Protein AF-F1LBJ4-F1 (afdb_monomer_lite)

Organism: Ascaris suum (NCBI:txid6253)

InterPro domains:
  IPR000888 dTDP-4-dehydrorhamnose 3,5-epimerase-like [PF00908] (130-300)
  IPR000888 dTDP-4-dehydrorhamnose 3,5-epimerase-like [PTHR21047] (120-300)
  IPR000888 dTDP-4-dehydrorhamnose 3,5-epimerase-like [TIGR01221] (130-300)
  IPR000888 dTDP-4-dehydrorhamnose 3,5-epimerase-like [cd00438] (125-295)
  IPR011051 RmlC-like cupin domain superfamily [SSF51182] (130-302)
  IPR014710 RmlC-like jelly roll fold [G3DSA:2.60.120.10] (126-303)

Secondary structure (DSSP, 8-state):
----TTTTS---------BTTB---PPP-------HHHHHHHHHHHHHHTT--GGG----EE---------SS--S-SS-EE---------------------TTTT---S--GGGS--BSS-EEEEETTEEEEEEEE-EEEEETTEEEEE---HHHHHHHH-------EEEEEEE-TTBEEEEEE-TT--EEEEEEESEEEEEEEE--TT-TTTT-EEEEEEETTT--EE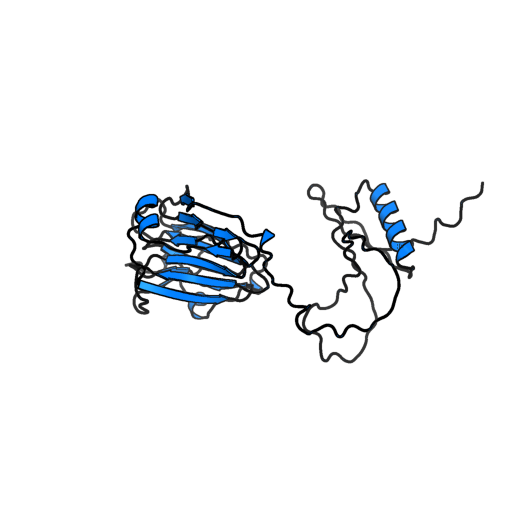EE-TTEEEEEEE--TT-EEEEEEESS---TTT-EE--TT-TTT------S-GGG-B--HHHHHPPPGGGS---

pLDDT: mean 72.37, std 27.83, range [23.48, 98.88]

Radius of gyration: 26.92 Å; chains: 1; bounding box: 59×76×70 Å

Foldseek 3Di:
DDPDPPPPQPPFFAADFDDPPDPDHDDHDDDDDDDPVVVVVVVCVVCVVVVHDPVRRDAGWDADDDDDPDDDDDDDDDGTDGPDDDDDDDDDDDDDDDDDPPDPPPPCPPPDDLVLADADPQWDWDADPLHRQKIKIQFGWAGDPVHIDTPLDDQVRCCVPPVDNFDFDDKDKDWFAAQEKDFQKAFAPKKKWKAWLAAKKWKKKAACDPPDPRHLEMDIDMHHNRRSMIMIGGHRIGIMIHGHGNRTIMMMMTMSDDDDPVRMAGAAPCAVSSNDPDPDPDNVSHDYDPRNVPHYHPVVDDDD

Structure (mmCIF, N/CA/C/O backbone):
data_AF-F1LBJ4-F1
#
_entry.id   AF-F1LBJ4-F1
#
loop_
_atom_site.group_PDB
_atom_site.id
_atom_site.type_symbol
_atom_site.label_atom_id
_atom_site.label_alt_id
_atom_site.label_comp_id
_atom_site.label_asym_id
_atom_site.label_entity_id
_atom_site.label_seq_id
_atom_site.pdbx_PDB_ins_code
_atom_site.Cartn_x
_atom_site.Cartn_y
_atom_site.Cartn_z
_atom_site.occupancy
_atom_site.B_iso_or_equiv
_atom_site.auth_seq_id
_atom_site.auth_comp_id
_atom_site.auth_asym_id
_atom_site.auth_atom_id
_atom_site.pdbx_PDB_model_num
ATOM 1 N N . MET A 1 1 ? 4.871 -53.966 -50.035 1.00 36.94 1 MET A N 1
ATOM 2 C CA . MET A 1 1 ? 4.889 -54.029 -48.559 1.00 36.94 1 MET A CA 1
ATOM 3 C C . MET A 1 1 ? 6.325 -53.862 -48.105 1.00 36.94 1 MET A C 1
ATOM 5 O O . MET A 1 1 ? 7.115 -54.775 -48.267 1.00 36.94 1 MET A O 1
ATOM 9 N N . GLY A 1 2 ? 6.670 -52.672 -47.631 1.00 25.98 2 GLY A N 1
ATOM 10 C CA . GLY A 1 2 ? 7.965 -52.372 -47.034 1.00 25.98 2 GLY A CA 1
ATOM 11 C C . GLY A 1 2 ? 7.718 -51.267 -46.027 1.00 25.98 2 GLY A C 1
ATOM 12 O O . GLY A 1 2 ? 7.670 -50.101 -46.402 1.00 25.98 2 GLY A O 1
ATOM 13 N N . LEU A 1 3 ? 7.406 -51.653 -44.791 1.00 28.83 3 LEU A N 1
ATOM 14 C CA . LEU A 1 3 ? 7.310 -50.718 -43.679 1.00 28.83 3 LEU A CA 1
ATOM 15 C C . LEU A 1 3 ? 8.732 -50.223 -43.400 1.00 28.83 3 LEU A C 1
ATOM 17 O O . LEU A 1 3 ? 9.607 -51.007 -43.042 1.00 28.83 3 LEU A O 1
ATOM 21 N N . ASP A 1 4 ? 8.953 -48.936 -43.649 1.00 31.17 4 ASP A N 1
ATOM 22 C CA . ASP A 1 4 ? 10.156 -48.195 -43.280 1.00 31.17 4 ASP A CA 1
ATOM 23 C C . ASP A 1 4 ? 10.415 -48.377 -41.773 1.00 31.17 4 ASP A C 1
ATOM 25 O O . ASP A 1 4 ? 9.633 -47.941 -40.925 1.00 31.17 4 ASP A O 1
ATOM 29 N N . GLY A 1 5 ? 11.515 -49.064 -41.455 1.00 33.56 5 GLY A N 1
ATOM 30 C CA . GLY A 1 5 ? 11.976 -49.412 -40.109 1.00 33.56 5 GLY A CA 1
ATOM 31 C C . GLY A 1 5 ? 12.457 -48.232 -39.256 1.00 33.56 5 GLY A C 1
ATOM 32 O O . GLY A 1 5 ? 13.220 -48.428 -38.315 1.00 33.56 5 GLY A O 1
ATOM 33 N N . THR A 1 6 ? 12.031 -47.003 -39.549 1.00 38.31 6 THR A N 1
ATOM 34 C CA . THR A 1 6 ? 12.243 -45.829 -38.685 1.00 38.31 6 THR A CA 1
ATOM 35 C C . THR A 1 6 ? 11.152 -45.642 -37.623 1.00 38.31 6 THR A C 1
ATOM 37 O O . THR A 1 6 ? 11.237 -44.719 -36.811 1.00 38.31 6 THR A O 1
ATOM 40 N N . LEU A 1 7 ? 10.147 -46.523 -37.590 1.00 38.81 7 LEU A N 1
ATOM 41 C CA . LEU A 1 7 ? 8.989 -46.436 -36.694 1.00 38.81 7 LEU A CA 1
ATOM 42 C C . LEU A 1 7 ? 9.261 -46.760 -35.211 1.00 38.81 7 LEU A C 1
ATOM 44 O O . LEU A 1 7 ? 8.429 -46.396 -34.386 1.00 38.81 7 LEU A O 1
ATOM 48 N N . ASP A 1 8 ? 10.414 -47.333 -34.851 1.00 42.53 8 ASP A N 1
ATOM 49 C CA . ASP A 1 8 ? 10.603 -47.955 -33.524 1.00 42.53 8 ASP A CA 1
ATOM 50 C C . ASP A 1 8 ? 11.635 -47.298 -32.588 1.00 42.53 8 ASP A C 1
ATOM 52 O O . ASP A 1 8 ? 11.908 -47.818 -31.512 1.00 42.53 8 ASP A O 1
ATOM 56 N N . GLN A 1 9 ? 12.219 -46.143 -32.933 1.00 43.03 9 GLN A N 1
ATOM 57 C CA . GLN A 1 9 ? 13.266 -45.545 -32.079 1.00 43.03 9 GLN A CA 1
ATOM 58 C C . GLN A 1 9 ? 12.765 -44.556 -31.022 1.00 43.03 9 GLN A C 1
ATOM 60 O O . GLN A 1 9 ? 13.534 -44.208 -30.135 1.00 43.03 9 GLN A O 1
ATOM 65 N N . CYS A 1 10 ? 11.507 -44.110 -31.064 1.00 40.94 10 CYS A N 1
ATOM 66 C CA . CYS A 1 10 ? 10.954 -43.237 -30.022 1.00 40.94 10 CYS A CA 1
ATOM 67 C C . CYS A 1 10 ? 10.280 -44.041 -28.915 1.00 40.94 10 CYS A C 1
ATOM 69 O O . CYS A 1 10 ? 9.110 -43.823 -28.593 1.00 40.94 10 CYS A O 1
ATOM 71 N N . SER A 1 11 ? 11.009 -44.987 -28.338 1.00 38.66 11 SER A N 1
ATOM 72 C CA . SER A 1 11 ? 10.605 -45.552 -27.067 1.00 38.66 11 SER A CA 1
ATOM 73 C C . SER A 1 11 ? 10.908 -44.513 -25.985 1.00 38.66 11 SER A C 1
ATOM 75 O O . SER A 1 11 ? 12.070 -44.301 -25.626 1.00 38.66 11 SER A O 1
ATOM 77 N N . THR A 1 12 ? 9.808 -43.926 -25.493 1.00 42.78 12 THR A N 1
ATOM 78 C CA . THR A 1 12 ? 9.568 -43.391 -24.137 1.00 42.78 12 THR A CA 1
ATOM 79 C C . THR A 1 12 ? 10.075 -41.985 -23.780 1.00 42.78 12 THR A C 1
ATOM 81 O O . THR A 1 12 ? 11.265 -41.713 -23.769 1.00 42.78 12 THR A O 1
ATOM 84 N N . PHE A 1 13 ? 9.140 -41.082 -23.452 1.00 39.22 13 PHE A N 1
ATOM 85 C CA . PHE A 1 13 ? 9.343 -39.773 -22.809 1.00 39.22 13 PHE A CA 1
ATOM 86 C C . PHE A 1 13 ? 8.030 -39.330 -22.137 1.00 39.22 13 PHE A C 1
ATOM 88 O O . PHE A 1 13 ? 6.951 -39.651 -22.637 1.00 39.22 13 PHE A O 1
ATOM 95 N N . SER A 1 14 ? 8.115 -38.606 -21.017 1.00 42.34 14 SER A N 1
ATOM 96 C CA . SER A 1 14 ? 6.948 -38.053 -20.315 1.00 42.34 14 SER A CA 1
ATOM 97 C C . SER A 1 14 ? 6.644 -36.647 -20.827 1.00 42.34 14 SER A C 1
ATOM 99 O O . SER A 1 14 ? 7.556 -35.832 -20.964 1.00 42.34 14 SER A O 1
ATOM 101 N N . VAL A 1 15 ? 5.371 -36.353 -21.092 1.00 41.72 15 VAL A N 1
ATOM 102 C CA . VAL A 1 15 ? 4.904 -34.999 -21.413 1.00 41.72 15 VAL A CA 1
ATOM 103 C C . VAL A 1 15 ? 3.756 -34.683 -20.474 1.00 41.72 15 VAL A C 1
ATOM 105 O O . VAL A 1 15 ? 2.703 -35.309 -20.554 1.00 41.72 15 VAL A O 1
ATOM 108 N N . GLU A 1 16 ? 3.973 -33.722 -19.587 1.00 39.31 16 GLU A N 1
ATOM 109 C CA . GLU A 1 16 ? 2.888 -33.049 -18.887 1.00 39.31 16 GLU A CA 1
ATOM 110 C C . GLU A 1 16 ? 2.624 -31.744 -19.628 1.00 39.31 16 GLU A C 1
ATOM 112 O O . GLU A 1 16 ? 3.545 -30.975 -19.903 1.00 39.31 16 GLU A O 1
ATOM 117 N N . TYR A 1 17 ? 1.370 -31.514 -19.994 1.00 39.91 17 TYR A N 1
ATOM 118 C CA . TYR A 1 17 ? 0.930 -30.247 -20.552 1.00 39.91 17 TYR A CA 1
ATOM 119 C C . TYR A 1 17 ? -0.315 -29.795 -19.795 1.00 39.91 17 TYR A C 1
ATOM 121 O O . TYR A 1 17 ? -1.083 -30.616 -19.292 1.00 39.91 17 TYR A O 1
ATOM 129 N N . ALA A 1 18 ? -0.489 -28.485 -19.693 1.00 36.44 18 ALA A N 1
ATOM 130 C CA . ALA A 1 18 ? -1.695 -27.865 -19.181 1.00 36.44 18 ALA A CA 1
ATOM 131 C C . ALA A 1 18 ? -2.222 -26.965 -20.295 1.00 36.44 18 ALA A C 1
ATOM 133 O O . ALA A 1 18 ? -1.501 -26.090 -20.763 1.00 36.44 18 ALA A O 1
ATOM 134 N N . ASP A 1 19 ? -3.438 -27.246 -20.745 1.00 37.16 19 ASP A N 1
ATOM 135 C CA . ASP A 1 19 ? -4.219 -26.348 -21.588 1.00 37.16 19 ASP A CA 1
ATOM 136 C C . ASP A 1 19 ? -5.306 -25.730 -20.699 1.00 37.16 19 ASP A C 1
ATOM 138 O O . ASP A 1 19 ? -5.828 -26.412 -19.807 1.00 37.16 19 ASP A O 1
ATOM 142 N N . ASP A 1 20 ? -5.628 -24.457 -20.916 1.00 38.56 20 ASP A N 1
ATOM 143 C CA . ASP A 1 20 ? -6.523 -23.664 -20.065 1.00 38.56 20 ASP A CA 1
ATOM 144 C C . ASP A 1 20 ? -7.959 -24.225 -20.030 1.00 38.56 20 ASP A C 1
ATOM 146 O O . ASP A 1 20 ? -8.717 -23.920 -19.108 1.00 38.56 20 ASP A O 1
ATOM 150 N N . GLU A 1 21 ? -8.327 -25.114 -20.962 1.00 40.88 21 GLU A N 1
ATOM 151 C CA . GLU A 1 21 ? -9.672 -25.701 -21.037 1.00 40.88 21 GLU A CA 1
ATOM 152 C C . GLU A 1 21 ? -9.767 -27.197 -20.673 1.00 40.88 21 GLU A C 1
ATOM 154 O O . GLU A 1 21 ? -10.863 -27.678 -20.375 1.00 40.88 21 GLU A O 1
ATOM 159 N N . VAL A 1 22 ? -8.667 -27.964 -20.630 1.00 38.94 22 VAL A N 1
ATOM 160 C CA . VAL A 1 22 ? -8.729 -29.423 -20.384 1.00 38.94 22 VAL A CA 1
ATOM 161 C C . VAL A 1 22 ? -7.559 -29.908 -19.522 1.00 38.94 22 VAL A C 1
ATOM 163 O O . VAL A 1 22 ? -6.464 -30.192 -20.006 1.00 38.94 22 VAL A O 1
ATOM 166 N N . ARG A 1 23 ? -7.811 -30.119 -18.221 1.00 38.00 23 ARG A N 1
ATOM 167 C CA . ARG A 1 23 ? -6.912 -30.898 -17.349 1.00 38.00 23 ARG A CA 1
ATOM 168 C C . ARG A 1 23 ? -6.970 -32.374 -17.744 1.00 38.00 23 ARG A C 1
ATOM 170 O O . ARG A 1 23 ? -7.813 -33.115 -17.245 1.00 38.00 23 ARG A O 1
ATOM 177 N N . SER A 1 24 ? -6.062 -32.817 -18.607 1.00 37.84 24 SER A N 1
ATOM 178 C CA . SER A 1 24 ? -5.835 -34.246 -18.846 1.00 37.84 24 SER A CA 1
ATOM 179 C C . SER A 1 24 ? -4.385 -34.614 -18.541 1.00 37.84 24 SER A C 1
ATOM 181 O O . SER A 1 24 ? -3.459 -33.927 -18.958 1.00 37.84 24 SER A O 1
ATOM 183 N N . THR A 1 25 ? -4.193 -35.685 -17.769 1.00 38.66 25 THR A N 1
ATOM 184 C CA . THR A 1 25 ? -2.884 -36.236 -17.398 1.00 38.66 25 THR A CA 1
ATOM 185 C C . THR A 1 25 ? -2.683 -37.583 -18.100 1.00 38.66 25 THR A C 1
ATOM 187 O O . THR A 1 25 ? -3.550 -38.455 -18.054 1.00 38.66 25 THR A O 1
ATOM 190 N N . GLY A 1 26 ? -1.554 -37.757 -18.792 1.00 38.78 26 GLY A N 1
ATOM 191 C CA . GLY A 1 26 ? -1.167 -39.010 -19.458 1.00 38.78 26 GLY A CA 1
ATOM 192 C C . GLY A 1 26 ? -0.129 -39.814 -18.662 1.00 38.78 26 GLY A C 1
ATOM 193 O O . GLY A 1 26 ? 0.580 -39.263 -17.825 1.00 38.78 26 GLY A O 1
ATOM 194 N N . THR A 1 27 ? -0.046 -41.130 -18.900 1.00 35.69 27 THR A N 1
ATOM 195 C CA . THR A 1 27 ? 0.741 -42.091 -18.091 1.00 35.69 27 THR A CA 1
ATOM 196 C C . THR A 1 27 ? 2.204 -42.275 -18.544 1.00 35.69 27 THR A C 1
ATOM 198 O O . THR A 1 27 ? 2.548 -42.074 -19.706 1.00 35.69 27 THR A O 1
ATOM 201 N N . ILE A 1 28 ? 3.049 -42.687 -17.587 1.00 34.56 28 ILE A N 1
ATOM 202 C CA . ILE A 1 28 ? 4.522 -42.780 -17.600 1.00 34.56 28 ILE A CA 1
ATOM 203 C C . ILE A 1 28 ? 5.031 -44.130 -18.139 1.00 34.56 28 ILE A C 1
ATOM 205 O O . ILE A 1 28 ? 4.630 -45.167 -17.616 1.00 34.56 28 ILE A O 1
ATOM 209 N N . GLU A 1 29 ? 6.034 -44.131 -19.034 1.00 37.06 29 GLU A N 1
ATOM 210 C CA . GLU A 1 29 ? 6.847 -45.324 -19.360 1.00 37.06 29 GLU A CA 1
ATOM 211 C C . GLU A 1 29 ? 8.359 -44.998 -19.575 1.00 37.06 29 GLU A C 1
ATOM 213 O O . GLU A 1 29 ? 8.734 -43.870 -19.893 1.00 37.06 29 GLU A O 1
ATOM 218 N N . LYS A 1 30 ? 9.248 -45.991 -19.363 1.00 33.03 30 LYS A N 1
ATOM 219 C CA . LYS A 1 30 ? 10.731 -45.914 -19.168 1.00 33.03 30 LYS A CA 1
ATOM 220 C C . LYS A 1 30 ? 11.602 -45.705 -20.426 1.00 33.03 30 LYS A C 1
ATOM 222 O O . LYS A 1 30 ? 11.485 -46.510 -21.337 1.00 33.03 30 LYS A O 1
ATOM 227 N N . MET A 1 31 ? 12.574 -44.777 -20.396 1.00 38.88 31 MET A N 1
ATOM 228 C CA . MET A 1 31 ? 13.460 -44.316 -21.504 1.00 38.88 31 MET A CA 1
ATOM 229 C C . MET A 1 31 ? 14.665 -45.199 -21.933 1.00 38.88 31 MET A C 1
ATOM 231 O O . MET A 1 31 ? 15.308 -45.833 -21.094 1.00 38.88 31 MET A O 1
ATOM 235 N N . GLN A 1 32 ? 15.064 -45.074 -23.217 1.00 37.84 32 GLN A N 1
ATOM 236 C CA . GLN A 1 32 ? 16.430 -45.279 -23.761 1.00 37.84 32 GLN A CA 1
ATOM 237 C C . GLN A 1 32 ? 16.940 -43.991 -24.460 1.00 37.84 32 GLN A C 1
ATOM 239 O O . GLN A 1 32 ? 16.157 -43.236 -25.027 1.00 37.84 32 GLN A O 1
ATOM 244 N N . SER A 1 33 ? 18.254 -43.723 -24.426 1.00 39.50 33 SER A N 1
ATOM 245 C CA . SER A 1 33 ? 18.861 -42.445 -24.852 1.00 39.50 33 SER A CA 1
ATOM 246 C C . SER A 1 33 ? 18.846 -42.203 -26.373 1.00 39.50 33 SER A C 1
ATOM 248 O O . SER A 1 33 ? 19.374 -43.022 -27.129 1.00 39.50 33 SER A O 1
ATOM 250 N N . LEU A 1 34 ? 18.373 -41.030 -26.818 1.00 44.19 34 LEU A N 1
ATOM 251 C CA . LEU A 1 34 ? 18.450 -40.564 -28.213 1.00 44.19 34 LEU A CA 1
ATOM 252 C C . LEU A 1 34 ? 19.226 -39.233 -28.354 1.00 44.19 34 LEU A C 1
ATOM 254 O O . LEU A 1 34 ? 19.197 -38.407 -27.446 1.00 44.19 34 LEU A O 1
ATOM 258 N N . PRO A 1 35 ? 19.860 -38.952 -29.514 1.00 46.75 35 PRO A N 1
ATOM 259 C CA . PRO A 1 35 ? 20.451 -37.640 -29.813 1.00 46.75 35 PRO A CA 1
ATOM 260 C C . PRO A 1 35 ? 19.406 -36.502 -29.881 1.00 46.75 35 PRO A C 1
ATOM 262 O O . PRO A 1 35 ? 18.385 -36.647 -30.557 1.00 46.75 35 PRO A O 1
ATOM 265 N N . MET A 1 36 ? 19.699 -35.333 -29.289 1.00 41.19 36 MET A N 1
ATOM 266 C CA . MET A 1 36 ? 18.779 -34.177 -29.131 1.00 41.19 36 MET A CA 1
ATOM 267 C C . MET A 1 36 ? 18.016 -33.746 -30.399 1.00 41.19 36 MET A C 1
ATOM 269 O O . MET A 1 36 ? 16.822 -33.463 -30.348 1.00 41.19 36 MET A O 1
ATOM 273 N N . GLN A 1 37 ? 18.662 -33.741 -31.570 1.00 45.72 37 GLN A N 1
ATOM 274 C CA . GLN A 1 37 ? 18.003 -33.348 -32.827 1.00 45.72 37 GLN A CA 1
ATOM 275 C C . GLN A 1 37 ? 16.904 -34.330 -33.275 1.00 45.72 37 GLN A C 1
ATOM 277 O O . GLN A 1 37 ? 15.970 -33.937 -33.976 1.00 45.72 37 GLN A O 1
ATOM 282 N N . LYS A 1 38 ? 17.006 -35.608 -32.885 1.00 50.72 38 LYS A N 1
ATOM 283 C CA . LYS A 1 38 ? 15.964 -36.614 -33.134 1.00 50.72 38 LYS A CA 1
ATOM 284 C C . LYS A 1 38 ? 14.816 -36.492 -32.126 1.00 50.72 38 LYS A C 1
ATOM 286 O O . LYS A 1 38 ? 13.675 -36.744 -32.504 1.00 50.72 38 LYS A O 1
ATOM 291 N N . LEU A 1 39 ? 15.101 -36.045 -30.900 1.00 50.34 39 LEU A N 1
ATOM 292 C CA . LEU A 1 39 ? 14.108 -35.838 -29.843 1.00 50.34 39 LEU A CA 1
ATOM 293 C C . LEU A 1 39 ? 13.095 -34.747 -30.226 1.00 50.34 39 LEU A C 1
ATOM 295 O O . LEU A 1 39 ? 11.898 -35.021 -30.238 1.00 50.34 39 LEU A O 1
ATOM 299 N N . HIS A 1 40 ? 13.560 -33.567 -30.660 1.00 51.41 40 HIS A N 1
ATOM 300 C CA . HIS A 1 40 ? 12.676 -32.462 -31.075 1.00 51.41 40 HIS A CA 1
ATOM 301 C C . HIS A 1 40 ? 11.719 -32.870 -32.203 1.00 51.41 40 HIS A C 1
ATOM 303 O O . HIS A 1 40 ? 10.510 -32.677 -32.111 1.00 51.41 40 HIS A O 1
ATOM 309 N N . LYS A 1 41 ? 12.238 -33.526 -33.251 1.00 56.06 41 LYS A N 1
ATOM 310 C CA . LYS A 1 41 ? 11.407 -33.999 -34.370 1.00 56.06 41 LYS A CA 1
ATOM 311 C C . LYS A 1 41 ? 10.373 -35.042 -33.941 1.00 56.06 41 LYS A C 1
ATOM 313 O O . LYS A 1 41 ? 9.316 -35.135 -34.565 1.00 56.06 41 LYS A O 1
ATOM 318 N N . CYS A 1 42 ? 10.677 -35.844 -32.921 1.00 54.94 42 CYS A N 1
ATOM 319 C CA . CYS A 1 42 ? 9.749 -36.854 -32.433 1.00 54.94 42 CYS A CA 1
ATOM 320 C C . CYS A 1 42 ? 8.632 -36.249 -31.574 1.00 54.94 42 CYS A C 1
ATOM 322 O O . CYS A 1 42 ? 7.463 -36.588 -31.772 1.00 54.94 42 CYS A O 1
ATOM 324 N N . VAL A 1 43 ? 8.980 -35.307 -30.695 1.00 53.78 43 VAL A N 1
ATOM 325 C CA . VAL A 1 43 ? 8.041 -34.538 -29.865 1.00 53.78 43 VAL A CA 1
ATOM 326 C C . VAL A 1 43 ? 7.049 -33.763 -30.739 1.00 53.78 43 VAL A C 1
ATOM 328 O O . VAL A 1 43 ? 5.841 -33.968 -30.618 1.00 53.78 43 VAL A O 1
ATOM 331 N N . ASP A 1 44 ? 7.539 -32.989 -31.711 1.00 56.34 44 ASP A N 1
ATOM 332 C CA . ASP A 1 44 ? 6.709 -32.210 -32.643 1.00 56.34 44 ASP A CA 1
ATOM 333 C C . ASP A 1 44 ? 5.699 -33.064 -33.411 1.00 56.34 44 ASP A C 1
ATOM 335 O O . ASP A 1 44 ? 4.572 -32.648 -33.685 1.00 56.34 44 ASP A O 1
ATOM 339 N N . ARG A 1 45 ? 6.114 -34.263 -33.830 1.00 59.12 45 ARG A N 1
ATOM 340 C CA . ARG A 1 45 ? 5.263 -35.169 -34.606 1.00 59.12 45 ARG A CA 1
ATOM 341 C C . ARG A 1 45 ? 4.182 -35.810 -33.726 1.00 59.12 45 ARG A C 1
ATOM 343 O O . ARG A 1 45 ? 3.111 -36.131 -34.237 1.00 59.12 45 ARG A O 1
ATOM 350 N N . ARG A 1 46 ? 4.445 -36.000 -32.427 1.00 56.22 46 ARG A N 1
ATOM 351 C CA . ARG A 1 46 ? 3.503 -36.591 -31.462 1.00 56.22 46 ARG A CA 1
ATOM 352 C C . ARG A 1 46 ? 2.467 -35.572 -30.982 1.00 56.22 46 ARG A C 1
ATOM 354 O O . ARG A 1 46 ? 1.286 -35.896 -31.010 1.00 56.22 46 ARG A O 1
ATOM 361 N N . LEU A 1 47 ? 2.882 -34.343 -30.661 1.00 54.53 47 LEU A N 1
ATOM 362 C CA . LEU A 1 47 ? 1.973 -33.248 -30.283 1.00 54.53 47 LEU A CA 1
ATOM 363 C C . LEU A 1 47 ? 0.928 -32.987 -31.376 1.00 54.53 47 LEU A C 1
ATOM 365 O O . LEU A 1 47 ? -0.266 -32.959 -31.093 1.00 54.53 47 LEU A O 1
ATOM 369 N N . ARG A 1 48 ? 1.352 -32.978 -32.649 1.00 58.53 48 ARG A N 1
ATOM 370 C CA . ARG A 1 48 ? 0.433 -32.874 -33.797 1.00 58.53 48 ARG A CA 1
ATOM 371 C C . ARG A 1 48 ? -0.578 -34.020 -33.889 1.00 58.53 48 ARG A C 1
ATOM 373 O O . ARG A 1 48 ? -1.692 -33.794 -34.343 1.00 58.53 48 ARG A O 1
ATOM 380 N N . ARG A 1 49 ? -0.224 -35.245 -33.472 1.00 55.41 49 ARG A N 1
ATOM 381 C CA . ARG A 1 49 ? -1.182 -36.371 -33.417 1.00 55.41 49 ARG A CA 1
ATOM 382 C C . ARG A 1 49 ? -2.215 -36.206 -32.304 1.00 55.41 49 ARG A C 1
ATOM 384 O O . ARG A 1 49 ? -3.308 -36.739 -32.441 1.00 55.41 49 ARG A O 1
ATOM 391 N N . TRP A 1 50 ? -1.873 -35.498 -31.232 1.00 51.81 50 TRP A N 1
ATOM 392 C CA . TRP A 1 50 ? -2.795 -35.148 -30.150 1.00 51.81 50 TRP A CA 1
ATOM 393 C C . TRP A 1 50 ? -3.562 -33.843 -30.410 1.00 51.81 50 TRP A C 1
ATOM 395 O O . TRP A 1 50 ? -4.332 -33.422 -29.559 1.00 51.81 50 TRP A O 1
ATOM 405 N N . GLY A 1 51 ? -3.382 -33.217 -31.579 1.00 48.03 51 GLY A N 1
ATOM 406 C CA . GLY A 1 51 ? -4.034 -31.951 -31.927 1.00 48.03 51 GLY A CA 1
ATOM 407 C C . GLY A 1 51 ? -3.422 -30.717 -31.255 1.00 48.03 51 GLY A C 1
ATOM 408 O O . GLY A 1 51 ? -4.019 -29.650 -31.316 1.00 48.03 51 GLY A O 1
ATOM 409 N N . LEU A 1 52 ? -2.241 -30.841 -30.639 1.00 48.66 52 LEU A N 1
ATOM 410 C CA . LEU A 1 52 ? -1.590 -29.783 -29.862 1.00 48.66 52 LEU A CA 1
ATOM 411 C C . LEU A 1 52 ? -0.486 -29.071 -30.663 1.00 48.66 52 LEU A C 1
ATOM 413 O O . LEU A 1 52 ? 0.223 -29.688 -31.467 1.00 48.66 52 LEU A O 1
ATOM 417 N N . SER A 1 53 ? -0.314 -27.771 -30.400 1.00 47.72 53 SER A N 1
ATOM 418 C CA . SER A 1 53 ? 0.781 -26.933 -30.916 1.00 47.72 53 SER A CA 1
ATOM 419 C C . SER A 1 53 ? 1.934 -26.856 -29.908 1.00 47.72 53 SER A C 1
ATOM 421 O O . SER A 1 53 ? 1.720 -26.834 -28.698 1.00 47.72 53 SER A O 1
ATOM 423 N N . THR A 1 54 ? 3.173 -26.776 -30.400 1.00 47.19 54 THR A N 1
ATOM 424 C CA . THR A 1 54 ? 4.388 -26.598 -29.581 1.00 47.19 54 THR A CA 1
ATOM 425 C C . THR A 1 54 ? 4.449 -25.252 -28.858 1.00 47.19 54 THR A C 1
ATOM 427 O O . THR A 1 54 ? 5.282 -25.086 -27.976 1.00 47.19 54 THR A O 1
ATOM 430 N N . GLU A 1 55 ? 3.583 -24.302 -29.216 1.00 40.44 55 GLU A N 1
ATOM 431 C CA . GLU A 1 55 ? 3.497 -22.977 -28.585 1.00 40.44 55 GLU A CA 1
ATOM 432 C C . GLU A 1 55 ? 2.927 -23.018 -27.155 1.00 40.44 55 GLU A C 1
ATOM 434 O O . GLU A 1 55 ? 3.137 -22.076 -26.398 1.00 40.44 55 GLU A O 1
ATOM 439 N N . TYR A 1 56 ? 2.278 -24.121 -26.758 1.00 36.50 56 TYR A N 1
ATOM 440 C CA . TYR A 1 56 ? 1.595 -24.262 -25.462 1.00 36.50 56 TYR A CA 1
ATOM 441 C C . TYR A 1 56 ? 2.238 -25.302 -24.527 1.00 36.50 56 TYR A C 1
ATOM 443 O O . TYR A 1 56 ? 1.702 -25.618 -23.468 1.00 36.50 56 TYR A O 1
ATOM 451 N N . VAL A 1 57 ? 3.395 -25.863 -24.894 1.00 40.78 57 VAL A N 1
ATOM 452 C CA . VAL A 1 57 ? 4.083 -26.871 -24.071 1.00 40.78 57 VAL A CA 1
ATOM 453 C C . VAL A 1 57 ? 5.163 -26.194 -23.237 1.00 40.78 57 VAL A C 1
ATOM 455 O O . VAL A 1 57 ? 6.208 -25.807 -23.754 1.00 40.78 57 VAL A O 1
ATOM 458 N N . ALA A 1 58 ? 4.906 -26.054 -21.937 1.00 36.22 58 ALA A N 1
ATOM 459 C CA . ALA A 1 58 ? 5.739 -25.229 -21.073 1.00 36.22 58 ALA A CA 1
ATOM 460 C C . ALA A 1 58 ? 7.073 -25.892 -20.668 1.00 36.22 58 ALA A C 1
ATOM 462 O O . ALA A 1 58 ? 8.080 -25.189 -20.602 1.00 36.22 58 ALA A O 1
ATOM 463 N N . PHE A 1 59 ? 7.141 -27.214 -20.427 1.00 37.12 59 PHE A N 1
ATOM 464 C CA . PHE A 1 59 ? 8.369 -27.858 -19.919 1.00 37.12 59 PHE A CA 1
ATOM 465 C C . PHE A 1 59 ? 8.501 -29.352 -20.280 1.00 37.12 59 PHE A C 1
ATOM 467 O O . PHE A 1 59 ? 7.512 -30.052 -20.474 1.00 37.12 59 PHE A O 1
ATOM 474 N N . PHE A 1 60 ? 9.743 -29.857 -20.290 1.00 40.91 60 PHE A N 1
ATOM 475 C CA . PHE A 1 60 ? 10.075 -31.290 -20.283 1.00 40.91 60 PHE A CA 1
ATOM 476 C C . PHE A 1 60 ? 10.944 -31.609 -19.058 1.00 40.91 60 PHE A C 1
ATOM 478 O O . PHE A 1 60 ? 11.854 -30.840 -18.738 1.00 40.91 60 PHE A O 1
ATOM 485 N N . VAL A 1 61 ? 10.703 -32.749 -18.400 1.00 35.00 61 VAL A N 1
ATOM 486 C CA . VAL A 1 61 ? 11.480 -33.217 -17.237 1.00 35.00 61 VAL A CA 1
ATOM 487 C C . VAL A 1 61 ? 12.206 -34.516 -17.586 1.00 35.00 61 VAL A C 1
ATOM 489 O O . VAL A 1 61 ? 11.573 -35.507 -17.946 1.00 35.00 61 VAL A O 1
ATOM 492 N N . GLU A 1 62 ? 13.533 -34.531 -17.454 1.00 33.94 62 GLU A N 1
ATOM 493 C CA . GLU A 1 62 ? 14.353 -35.744 -17.554 1.00 33.94 62 GLU A CA 1
ATOM 494 C C . GLU A 1 62 ? 14.777 -36.172 -16.140 1.00 33.94 62 GLU A C 1
ATOM 496 O O . GLU A 1 62 ? 15.266 -35.354 -15.360 1.00 33.94 62 GLU A O 1
ATOM 501 N N . ASN A 1 63 ? 14.571 -37.440 -15.778 1.00 30.80 63 ASN A N 1
ATOM 502 C CA . ASN A 1 63 ? 14.838 -37.940 -14.427 1.00 30.80 63 ASN A CA 1
ATOM 503 C C . ASN A 1 63 ? 16.019 -38.923 -14.467 1.00 30.80 63 ASN A C 1
ATOM 505 O O . ASN A 1 63 ? 15.912 -39.989 -15.075 1.00 30.80 63 ASN A O 1
ATOM 509 N N . TRP A 1 64 ? 17.145 -38.593 -13.824 1.00 30.78 64 TRP A N 1
ATOM 510 C CA . TRP A 1 64 ? 18.298 -39.495 -13.713 1.00 30.78 64 TRP A CA 1
ATOM 511 C C . TRP A 1 64 ? 18.304 -40.177 -12.339 1.00 30.78 64 TRP A C 1
ATOM 513 O O . TRP A 1 64 ? 18.296 -39.534 -11.291 1.00 30.78 64 TRP A O 1
ATOM 523 N N . ARG A 1 65 ? 18.350 -41.509 -12.333 1.00 35.59 65 ARG A N 1
ATOM 524 C CA . ARG A 1 65 ? 18.812 -42.284 -11.179 1.00 35.59 65 ARG A CA 1
ATOM 525 C C . ARG A 1 65 ? 20.276 -42.626 -11.404 1.00 35.59 65 ARG A C 1
ATOM 527 O O . ARG A 1 65 ? 20.551 -43.633 -12.050 1.00 35.59 65 ARG A O 1
ATOM 534 N N . THR A 1 66 ? 21.207 -41.865 -10.837 1.00 30.53 66 THR A N 1
ATOM 535 C CA . THR A 1 66 ? 22.439 -42.437 -10.268 1.00 30.53 66 THR A CA 1
ATOM 536 C C . THR A 1 66 ? 22.999 -41.503 -9.182 1.00 30.53 66 THR A C 1
ATOM 538 O O . THR A 1 66 ? 22.678 -40.322 -9.107 1.00 30.53 66 THR A O 1
ATOM 541 N N . SER A 1 67 ? 23.715 -42.078 -8.227 1.00 34.22 67 SER A N 1
ATOM 542 C CA . SER A 1 67 ? 24.191 -41.441 -6.995 1.00 34.22 67 SER A CA 1
ATOM 543 C C . SER A 1 67 ? 25.645 -41.000 -7.178 1.00 34.22 67 SER A C 1
ATOM 545 O O . SER A 1 67 ? 26.435 -41.790 -7.692 1.00 34.22 67 SER A O 1
ATOM 547 N N . LEU A 1 68 ? 26.014 -39.783 -6.756 1.00 26.64 68 LEU A N 1
ATOM 548 C CA . LEU A 1 68 ? 27.414 -39.371 -6.602 1.00 26.64 68 LEU A CA 1
ATOM 549 C C . LEU A 1 68 ? 27.608 -38.633 -5.271 1.00 26.64 68 LEU A C 1
ATOM 551 O O . LEU A 1 68 ? 26.999 -37.600 -4.997 1.00 26.64 68 LEU A O 1
ATOM 555 N N . SER A 1 69 ? 28.465 -39.222 -4.446 1.00 30.80 69 SER A N 1
ATOM 556 C CA . SER A 1 69 ? 28.978 -38.725 -3.179 1.00 30.80 69 SER A CA 1
ATOM 557 C C . SER A 1 69 ? 29.975 -37.586 -3.406 1.00 30.80 69 SER A C 1
ATOM 559 O O . SER A 1 69 ? 31.117 -37.845 -3.761 1.00 30.80 69 SER A O 1
ATOM 561 N N . ASP A 1 70 ? 29.520 -36.346 -3.253 1.00 31.14 70 ASP A N 1
ATOM 562 C CA . ASP A 1 70 ? 30.204 -35.250 -2.545 1.00 31.14 70 ASP A CA 1
ATOM 563 C C . ASP A 1 70 ? 29.468 -33.945 -2.857 1.00 31.14 70 ASP A C 1
ATOM 565 O O . ASP A 1 70 ? 29.651 -33.316 -3.897 1.00 31.14 70 ASP A O 1
ATOM 569 N N . ASN A 1 71 ? 28.591 -33.545 -1.937 1.00 29.56 71 ASN A N 1
ATOM 570 C CA . ASN A 1 71 ? 27.758 -32.357 -2.067 1.00 29.56 71 ASN A CA 1
ATOM 571 C C . ASN A 1 71 ? 28.277 -31.268 -1.120 1.00 29.56 71 ASN A C 1
ATOM 573 O O . ASN A 1 71 ? 27.810 -31.113 0.006 1.00 29.56 71 ASN A O 1
ATOM 577 N N . ARG A 1 72 ? 29.259 -30.492 -1.584 1.00 27.42 72 ARG A N 1
ATOM 578 C CA . ARG A 1 72 ? 29.605 -29.184 -1.008 1.00 27.42 72 ARG A CA 1
ATOM 579 C C . ARG A 1 72 ? 29.486 -28.122 -2.095 1.00 27.42 72 ARG A C 1
ATOM 581 O O . ARG A 1 72 ? 30.495 -27.673 -2.618 1.00 27.42 72 ARG A O 1
ATOM 588 N N . ASN A 1 73 ? 28.237 -27.841 -2.485 1.00 29.70 73 ASN A N 1
ATOM 589 C CA . ASN A 1 73 ? 27.711 -26.595 -3.080 1.00 29.70 73 ASN A CA 1
ATOM 590 C C . ASN A 1 73 ? 26.404 -26.876 -3.847 1.00 29.70 73 ASN A C 1
ATOM 592 O O . ASN A 1 73 ? 26.331 -26.721 -5.063 1.00 29.70 73 ASN A O 1
ATOM 596 N N . ALA A 1 74 ? 25.355 -27.286 -3.131 1.00 28.33 74 ALA A N 1
ATOM 597 C CA . ALA A 1 74 ? 24.009 -27.430 -3.682 1.00 28.33 74 ALA A CA 1
ATOM 598 C C . ALA A 1 74 ? 23.011 -26.689 -2.782 1.00 28.33 74 ALA A C 1
ATOM 600 O O . ALA A 1 74 ? 22.546 -27.228 -1.782 1.00 28.33 74 ALA A O 1
ATOM 601 N N . ALA A 1 75 ? 22.707 -25.438 -3.124 1.00 26.14 75 ALA A N 1
ATOM 602 C CA . ALA A 1 75 ? 21.661 -24.647 -2.479 1.00 26.14 75 ALA A CA 1
ATOM 603 C C . ALA A 1 75 ? 20.934 -23.805 -3.534 1.00 26.14 75 ALA A C 1
ATOM 605 O O . ALA A 1 75 ? 21.120 -22.599 -3.617 1.00 26.14 75 ALA A O 1
ATOM 606 N N . CYS A 1 76 ? 20.196 -24.492 -4.405 1.00 29.16 76 CYS A N 1
ATOM 607 C CA . CYS A 1 76 ? 18.918 -24.077 -4.988 1.00 29.16 76 CYS A CA 1
ATOM 608 C C . CYS A 1 76 ? 18.546 -25.118 -6.048 1.00 29.16 76 CYS A C 1
ATOM 610 O O . CYS A 1 76 ? 19.323 -25.363 -6.965 1.00 29.16 76 CYS A O 1
ATOM 612 N N . LEU A 1 77 ? 17.354 -25.705 -5.901 1.00 28.30 77 LEU A N 1
ATOM 613 C CA . LEU A 1 77 ? 16.776 -26.806 -6.688 1.00 28.30 77 LEU A CA 1
ATOM 614 C C . LEU A 1 77 ? 17.282 -28.203 -6.290 1.00 28.30 77 LEU A C 1
ATOM 616 O O . LEU A 1 77 ? 18.227 -28.749 -6.857 1.00 28.30 77 LEU A O 1
ATOM 620 N N . ALA A 1 78 ? 16.587 -28.839 -5.345 1.00 25.11 78 ALA A N 1
ATOM 621 C CA . ALA A 1 78 ? 16.680 -30.285 -5.189 1.00 25.11 78 ALA A CA 1
ATOM 622 C C . ALA A 1 78 ? 16.050 -30.976 -6.418 1.00 25.11 78 ALA A C 1
ATOM 624 O O . ALA A 1 78 ? 14.844 -31.199 -6.489 1.00 25.11 78 ALA A O 1
ATOM 625 N N . GLY A 1 79 ? 16.895 -31.322 -7.392 1.00 28.23 79 GLY A N 1
ATOM 626 C CA . GLY A 1 79 ? 16.721 -32.533 -8.197 1.00 28.23 79 GLY A CA 1
ATOM 627 C C . GLY A 1 79 ? 16.153 -32.423 -9.613 1.00 28.23 79 GLY A C 1
ATOM 628 O O . GLY A 1 79 ? 15.785 -33.462 -10.142 1.00 28.23 79 GLY A O 1
ATOM 629 N N . HIS A 1 80 ? 16.067 -31.251 -10.249 1.00 30.39 80 HIS A N 1
ATOM 630 C CA . HIS A 1 80 ? 15.542 -31.156 -11.624 1.00 30.39 80 HIS A CA 1
ATOM 631 C C . HIS A 1 80 ? 16.463 -30.310 -12.515 1.00 30.39 80 HIS A C 1
ATOM 633 O O . HIS A 1 80 ? 16.796 -29.175 -12.177 1.00 30.39 80 HIS A O 1
ATOM 639 N N . ARG A 1 81 ? 16.879 -30.860 -13.665 1.00 28.88 81 ARG A N 1
ATOM 640 C CA . ARG A 1 81 ? 17.567 -30.125 -14.739 1.00 28.88 81 ARG A CA 1
ATOM 641 C C . ARG A 1 81 ? 16.539 -29.796 -15.824 1.00 28.88 81 ARG A C 1
ATOM 643 O O . ARG A 1 81 ? 15.979 -30.702 -16.430 1.00 28.88 81 ARG A O 1
ATOM 650 N N . ILE A 1 82 ? 16.306 -28.510 -16.069 1.00 33.28 82 ILE A N 1
ATOM 651 C CA . ILE A 1 82 ? 15.541 -28.016 -17.224 1.00 33.28 82 ILE A CA 1
ATOM 652 C C . ILE A 1 82 ? 16.452 -28.154 -18.448 1.00 33.28 82 ILE A C 1
ATOM 654 O O . ILE A 1 82 ? 17.520 -27.545 -18.476 1.00 33.28 82 ILE A O 1
ATOM 658 N N . VAL A 1 83 ? 16.083 -28.984 -19.427 1.00 35.00 83 VAL A N 1
ATOM 659 C CA . VAL A 1 83 ? 17.000 -29.323 -20.534 1.00 35.00 83 VAL A CA 1
ATOM 660 C C . VAL A 1 83 ? 16.896 -28.350 -21.716 1.00 35.00 83 VAL A C 1
ATOM 662 O O . VAL A 1 83 ? 17.914 -28.098 -22.351 1.00 35.00 83 VAL A O 1
ATOM 665 N N . THR A 1 84 ? 15.748 -27.711 -21.985 1.00 33.59 84 THR A N 1
ATOM 666 C CA . THR A 1 84 ? 15.689 -26.623 -22.987 1.00 33.59 84 THR A CA 1
ATOM 667 C C . THR A 1 84 ? 14.409 -25.794 -22.879 1.00 33.59 84 THR A C 1
ATOM 669 O O . THR A 1 84 ? 13.324 -26.363 -22.842 1.00 33.59 84 THR A O 1
ATOM 672 N N . ALA A 1 85 ? 14.532 -24.464 -22.922 1.00 30.20 85 ALA A N 1
ATOM 673 C CA . ALA A 1 85 ? 13.469 -23.560 -23.360 1.00 30.20 85 ALA A CA 1
ATOM 674 C C . ALA A 1 85 ? 13.760 -23.196 -24.825 1.00 30.20 85 ALA A C 1
ATOM 676 O O . ALA A 1 85 ? 14.827 -22.656 -25.125 1.00 30.20 85 ALA A O 1
ATOM 677 N N . LEU A 1 86 ? 12.864 -23.533 -25.753 1.00 28.11 86 LEU A N 1
ATOM 678 C CA . LEU A 1 86 ? 12.994 -23.122 -27.153 1.00 28.11 86 LEU A CA 1
ATOM 679 C C . LEU A 1 86 ? 12.530 -21.667 -27.284 1.00 28.11 86 LEU A C 1
ATOM 681 O O . LEU A 1 86 ? 11.370 -21.402 -27.570 1.00 28.11 86 LEU A O 1
ATOM 685 N N . TRP A 1 87 ? 13.443 -20.719 -27.073 1.00 28.67 87 TRP A N 1
ATOM 686 C CA . TRP A 1 87 ? 13.269 -19.353 -27.565 1.00 28.67 87 TRP A CA 1
ATOM 687 C C . TRP A 1 87 ? 13.777 -19.281 -29.002 1.00 28.67 87 TRP A C 1
ATOM 689 O O . TRP A 1 87 ? 14.955 -19.511 -29.284 1.00 28.67 87 TRP A O 1
ATOM 699 N N . THR A 1 88 ? 12.883 -18.966 -29.930 1.00 28.48 88 THR A N 1
ATOM 700 C CA . THR A 1 88 ? 13.220 -18.696 -31.324 1.00 28.48 88 THR A CA 1
ATOM 701 C C . THR A 1 88 ? 13.978 -17.369 -31.403 1.00 28.48 88 THR A C 1
ATOM 703 O O . THR A 1 88 ? 13.377 -16.301 -31.421 1.00 28.48 88 THR A O 1
ATOM 706 N N . LEU A 1 89 ? 15.308 -17.418 -31.484 1.00 27.58 89 LEU A N 1
ATOM 707 C CA . LEU A 1 89 ? 16.104 -16.311 -32.017 1.00 27.58 89 LEU A CA 1
ATOM 708 C C . LEU A 1 89 ? 17.219 -16.868 -32.903 1.00 27.58 89 LEU A C 1
ATOM 710 O O . LEU A 1 89 ? 18.224 -17.410 -32.445 1.00 27.58 89 LEU A O 1
ATOM 714 N N . ALA A 1 90 ? 17.001 -16.758 -34.211 1.00 25.55 90 ALA A N 1
ATOM 715 C CA . ALA A 1 90 ? 17.998 -17.051 -35.221 1.00 25.55 90 ALA A CA 1
ATOM 716 C C . ALA A 1 90 ? 19.087 -15.967 -35.184 1.00 25.55 90 ALA A C 1
ATOM 718 O O . ALA A 1 90 ? 18.872 -14.852 -35.653 1.00 25.55 90 ALA A O 1
ATOM 719 N N . ILE A 1 91 ? 20.268 -16.301 -34.661 1.00 26.36 91 ILE A N 1
ATOM 720 C CA . ILE A 1 91 ? 21.493 -15.539 -34.917 1.00 26.36 91 ILE A CA 1
ATOM 721 C C . ILE A 1 91 ? 22.394 -16.374 -35.825 1.00 26.36 91 ILE A C 1
ATOM 723 O O . ILE A 1 91 ? 22.746 -17.517 -35.535 1.00 26.36 91 ILE A O 1
ATOM 727 N N . ASN A 1 92 ? 22.716 -15.761 -36.961 1.00 24.69 92 ASN A N 1
ATOM 728 C CA . ASN A 1 92 ? 23.591 -16.235 -38.021 1.00 24.69 92 ASN A CA 1
ATOM 729 C C . ASN A 1 92 ? 24.904 -16.828 -37.491 1.00 24.69 92 ASN A C 1
ATOM 731 O O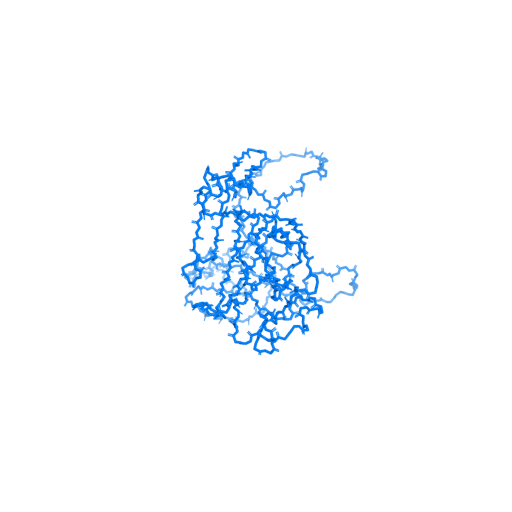 . ASN A 1 92 ? 25.699 -16.153 -36.837 1.00 24.69 92 ASN A O 1
ATOM 735 N N . VAL A 1 93 ? 25.185 -18.069 -37.883 1.00 28.64 93 VAL A N 1
ATOM 736 C CA . VAL A 1 93 ? 26.512 -18.669 -37.754 1.00 28.64 93 VAL A CA 1
ATOM 737 C C . VAL A 1 93 ? 27.376 -18.156 -38.902 1.00 28.64 93 VAL A C 1
ATOM 739 O O . VAL A 1 93 ? 27.217 -18.583 -40.043 1.00 28.64 93 VAL A O 1
ATOM 742 N N . SER A 1 94 ? 28.358 -17.302 -38.612 1.00 25.16 94 SER A N 1
ATOM 743 C CA . SER A 1 94 ? 29.541 -17.221 -39.470 1.00 25.16 94 SER A CA 1
ATOM 744 C C . SER A 1 94 ? 30.825 -17.049 -38.656 1.00 25.16 94 SER A C 1
ATOM 746 O O . SER A 1 94 ? 30.897 -16.345 -37.654 1.00 25.16 94 SER A O 1
ATOM 748 N N . ARG A 1 95 ? 31.826 -17.820 -39.075 1.00 31.16 95 ARG A N 1
ATOM 749 C CA . ARG A 1 95 ? 33.117 -18.084 -38.438 1.00 31.16 95 ARG A CA 1
ATOM 750 C C . ARG A 1 95 ? 33.969 -16.816 -38.274 1.00 31.16 95 ARG A C 1
ATOM 752 O O . ARG A 1 95 ? 34.210 -16.141 -39.266 1.00 31.16 95 ARG A O 1
ATOM 759 N N . ARG A 1 96 ? 34.643 -16.663 -37.127 1.00 27.16 96 ARG A N 1
ATOM 760 C CA . ARG A 1 96 ? 36.120 -16.722 -36.967 1.00 27.16 96 ARG A CA 1
ATOM 761 C C . ARG A 1 96 ? 36.541 -16.208 -35.585 1.00 27.16 96 ARG A C 1
ATOM 763 O O . ARG A 1 96 ? 35.965 -15.289 -35.027 1.00 27.16 96 ARG A O 1
ATOM 770 N N . ARG A 1 97 ? 37.585 -16.849 -35.065 1.00 34.91 97 ARG A N 1
ATOM 771 C CA . ARG A 1 97 ? 38.243 -16.616 -33.777 1.00 34.91 97 ARG A CA 1
ATOM 772 C C . ARG A 1 97 ? 38.672 -15.156 -33.581 1.00 34.91 97 ARG A C 1
ATOM 774 O O . ARG A 1 97 ? 39.410 -14.641 -34.414 1.00 34.91 97 ARG A O 1
ATOM 781 N N . ARG A 1 98 ? 38.363 -14.600 -32.407 1.00 23.48 98 ARG A N 1
ATOM 782 C CA . ARG A 1 98 ? 39.261 -13.795 -31.559 1.00 23.48 98 ARG A CA 1
ATOM 783 C C . ARG A 1 98 ? 38.756 -13.927 -30.123 1.00 23.48 98 ARG A C 1
ATOM 785 O O . ARG A 1 98 ? 37.580 -13.689 -29.882 1.00 23.48 98 ARG A O 1
ATOM 792 N N . CYS A 1 99 ? 39.625 -14.329 -29.194 1.00 26.61 99 CYS A N 1
ATOM 793 C CA . CYS A 1 99 ? 39.362 -14.139 -27.770 1.00 26.61 99 CYS A CA 1
ATOM 794 C C . CYS A 1 99 ? 39.179 -12.637 -27.547 1.00 26.61 99 CYS A C 1
ATOM 796 O O . CYS A 1 99 ? 40.150 -11.887 -27.622 1.00 26.61 99 CYS A O 1
ATOM 798 N N . GLN A 1 100 ? 37.943 -12.202 -27.335 1.00 29.33 100 GLN A N 1
ATOM 799 C CA . GLN A 1 100 ? 37.686 -10.930 -26.687 1.00 29.33 100 GLN A CA 1
ATOM 800 C C . GLN A 1 100 ? 37.661 -11.209 -25.192 1.00 29.33 100 GLN A C 1
ATOM 802 O O . GLN A 1 100 ? 36.948 -12.091 -24.717 1.00 29.33 100 GLN A O 1
ATOM 807 N N . ILE A 1 101 ? 38.511 -10.487 -24.474 1.00 29.23 101 ILE A N 1
ATOM 808 C CA . ILE A 1 101 ? 38.389 -10.318 -23.035 1.00 29.23 101 ILE A CA 1
ATOM 809 C C . ILE A 1 101 ? 37.018 -9.667 -22.846 1.00 29.23 101 ILE A C 1
ATOM 811 O O . ILE A 1 101 ? 36.854 -8.497 -23.182 1.00 29.23 101 ILE A O 1
ATOM 815 N N . ILE A 1 102 ? 36.025 -10.448 -22.418 1.00 31.69 102 ILE A N 1
ATOM 816 C CA . ILE A 1 102 ? 34.734 -9.906 -22.000 1.00 31.69 102 ILE A CA 1
ATOM 817 C C . ILE A 1 102 ? 35.058 -9.031 -20.796 1.00 31.69 102 ILE A C 1
ATOM 819 O O . ILE A 1 102 ? 35.561 -9.518 -19.779 1.00 31.69 102 ILE A O 1
ATOM 823 N N . SER A 1 103 ? 34.881 -7.724 -20.958 1.00 35.66 103 SER A N 1
ATOM 824 C CA . SER A 1 103 ? 35.027 -6.805 -19.842 1.00 35.66 103 SER A CA 1
ATOM 825 C C . SER A 1 103 ? 33.954 -7.162 -18.801 1.00 35.66 103 SER A C 1
ATOM 827 O O . SER A 1 103 ? 32.843 -7.522 -19.194 1.00 35.66 103 SER A O 1
ATOM 829 N N . PRO A 1 104 ? 34.221 -7.071 -17.487 1.00 37.53 104 PRO A N 1
ATOM 830 C CA . PRO A 1 104 ? 33.236 -7.409 -16.452 1.00 37.53 104 PRO A CA 1
ATOM 831 C C . PRO A 1 104 ? 31.928 -6.592 -16.496 1.00 37.53 104 PRO A C 1
ATOM 833 O O . PRO A 1 104 ? 31.060 -6.804 -15.655 1.00 37.53 104 PRO A O 1
ATOM 836 N N . LEU A 1 105 ? 31.782 -5.645 -17.431 1.00 40.00 105 LEU A N 1
ATOM 837 C CA . LEU A 1 105 ? 30.594 -4.812 -17.593 1.00 40.00 105 LEU A CA 1
ATOM 838 C C . LEU A 1 105 ? 29.504 -5.425 -18.486 1.00 40.00 105 LEU A C 1
ATOM 840 O O . LEU A 1 105 ? 28.350 -5.030 -18.350 1.00 40.00 105 LEU A O 1
ATOM 844 N N . ASP A 1 106 ? 29.813 -6.402 -19.344 1.00 32.75 106 ASP A N 1
ATOM 845 C CA . ASP A 1 106 ? 28.841 -6.902 -20.337 1.00 32.75 106 ASP A CA 1
ATOM 846 C C . ASP A 1 106 ? 27.796 -7.881 -19.762 1.00 32.75 106 ASP A C 1
ATOM 848 O O . ASP A 1 106 ? 26.867 -8.284 -20.460 1.00 32.75 106 ASP A O 1
ATOM 852 N N . SER A 1 107 ? 27.909 -8.263 -18.484 1.00 34.41 107 SER A N 1
ATOM 853 C CA . SER A 1 107 ? 26.940 -9.131 -17.793 1.00 34.41 107 SER A CA 1
ATOM 854 C C . SER A 1 107 ? 26.002 -8.390 -16.836 1.00 34.41 107 SER A C 1
ATOM 856 O O . SER A 1 107 ? 25.281 -9.027 -16.069 1.00 34.41 107 SER A O 1
ATOM 858 N N . LEU A 1 108 ? 25.988 -7.056 -16.854 1.00 40.31 108 LEU A N 1
ATOM 859 C CA . LEU A 1 108 ? 24.997 -6.262 -16.127 1.00 40.31 108 LEU A CA 1
ATOM 860 C C . LEU A 1 108 ? 23.698 -6.204 -16.942 1.00 40.31 108 LEU A C 1
ATOM 862 O O . LEU A 1 108 ? 23.377 -5.189 -17.555 1.00 40.31 108 LEU A O 1
ATOM 866 N N . SER A 1 109 ? 22.927 -7.295 -16.956 1.00 42.91 109 SER A N 1
ATOM 867 C CA . SER A 1 109 ? 21.522 -7.213 -17.358 1.00 42.91 109 SER A CA 1
ATOM 868 C C . SER A 1 109 ? 20.794 -6.372 -16.310 1.00 42.91 109 SER A C 1
ATOM 870 O O . SER A 1 109 ? 20.485 -6.860 -15.221 1.00 42.91 109 SER A O 1
ATOM 872 N N . TYR A 1 110 ? 20.582 -5.090 -16.599 1.00 47.97 110 TYR A N 1
ATOM 873 C CA . TYR A 1 110 ? 19.794 -4.231 -15.725 1.00 47.97 110 TYR A CA 1
ATOM 874 C C . TYR A 1 110 ? 18.362 -4.789 -15.693 1.00 47.97 110 TYR A C 1
ATOM 876 O O . TYR A 1 110 ? 17.778 -4.999 -16.757 1.00 47.97 110 TYR A O 1
ATOM 884 N N . PRO A 1 111 ? 17.780 -5.062 -14.512 1.00 55.41 111 PRO A N 1
ATOM 885 C CA . PRO A 1 111 ? 16.474 -5.720 -14.407 1.00 55.41 111 PRO A CA 1
ATOM 886 C C . PRO A 1 111 ? 15.314 -4.859 -14.936 1.00 55.41 111 PRO A C 1
ATOM 888 O O . PRO A 1 111 ? 14.192 -5.347 -15.054 1.00 55.41 111 PRO A O 1
ATOM 891 N N . MET A 1 112 ? 15.571 -3.593 -15.280 1.00 55.31 112 MET A N 1
ATOM 892 C CA . MET A 1 112 ? 14.613 -2.710 -15.936 1.00 55.31 112 MET A CA 1
ATOM 893 C C . MET A 1 112 ? 15.129 -2.280 -17.305 1.00 55.31 112 MET A C 1
ATOM 895 O O . MET A 1 112 ? 16.139 -1.583 -17.406 1.00 55.31 112 MET A O 1
ATOM 899 N N . SER A 1 113 ? 14.395 -2.658 -18.349 1.00 58.94 113 SER A N 1
ATOM 900 C CA . SER A 1 113 ? 14.534 -2.052 -19.668 1.00 58.94 113 SER A CA 1
ATOM 901 C C . SER A 1 113 ? 13.731 -0.753 -19.713 1.00 58.94 113 SER A C 1
ATOM 903 O O . SER A 1 113 ? 12.573 -0.723 -19.299 1.00 58.94 113 SER A O 1
ATOM 905 N N . VAL A 1 114 ? 14.313 0.313 -20.266 1.00 59.22 114 VAL A N 1
ATOM 906 C CA . VAL A 1 114 ? 13.617 1.593 -20.505 1.00 59.22 114 VAL A CA 1
ATOM 907 C C . VAL A 1 114 ? 12.355 1.401 -21.354 1.00 59.22 114 VAL A C 1
ATOM 909 O O . VAL A 1 114 ? 11.381 2.128 -21.173 1.00 59.22 114 VAL A O 1
ATOM 912 N N . SER A 1 115 ? 12.336 0.391 -22.234 1.00 58.28 115 SER A N 1
ATOM 913 C CA . SER A 1 115 ? 11.168 0.048 -23.058 1.00 58.28 115 SER A CA 1
ATOM 914 C C . SER A 1 115 ? 9.910 -0.278 -22.251 1.00 58.28 115 SER A C 1
ATOM 916 O O . SER A 1 115 ? 8.811 -0.150 -22.781 1.00 58.28 115 SER A O 1
ATOM 918 N N . ASP A 1 116 ? 10.062 -0.697 -20.993 1.00 68.25 116 ASP A N 1
ATOM 919 C CA . ASP A 1 116 ? 8.951 -1.113 -20.135 1.00 68.25 116 ASP A CA 1
ATOM 920 C C . ASP A 1 116 ? 8.296 0.082 -19.417 1.00 68.25 116 ASP A C 1
ATOM 922 O O . ASP A 1 116 ? 7.226 -0.059 -18.822 1.00 68.25 116 ASP A O 1
ATOM 926 N N . VAL A 1 117 ? 8.925 1.263 -19.449 1.00 76.69 117 VAL A N 1
ATOM 927 C CA . VAL A 1 117 ? 8.453 2.452 -18.736 1.00 76.69 117 VAL A CA 1
ATOM 928 C C . VAL A 1 117 ? 7.558 3.291 -19.645 1.00 76.69 117 VAL A C 1
ATOM 930 O O . VAL A 1 117 ? 8.004 3.923 -20.603 1.00 76.69 117 VAL A O 1
ATOM 933 N N . VAL A 1 118 ? 6.267 3.340 -19.316 1.00 81.69 118 VAL A N 1
ATOM 934 C CA . VAL A 1 118 ? 5.277 4.099 -20.089 1.00 81.69 118 VAL A CA 1
ATOM 935 C C . VAL A 1 118 ? 5.399 5.594 -19.793 1.00 81.69 118 VAL A C 1
ATOM 937 O O . VAL A 1 118 ? 5.270 6.035 -18.649 1.00 81.69 118 VAL A O 1
ATOM 940 N N . LYS A 1 119 ? 5.601 6.396 -20.845 1.00 88.75 119 LYS A N 1
ATOM 941 C CA . LYS A 1 119 ? 5.591 7.860 -20.750 1.00 88.75 119 LYS A CA 1
ATOM 942 C C . LYS A 1 119 ? 4.231 8.359 -20.259 1.00 88.75 119 LYS A C 1
ATOM 944 O O . LYS A 1 119 ? 3.208 8.073 -20.874 1.00 88.75 119 LYS A O 1
ATOM 949 N N . ARG A 1 120 ? 4.239 9.207 -19.230 1.00 91.94 120 ARG A N 1
ATOM 950 C CA . ARG A 1 120 ? 3.061 9.922 -18.722 1.00 91.94 120 ARG A CA 1
ATOM 951 C C . ARG A 1 120 ? 3.375 11.401 -18.568 1.00 91.94 120 ARG A C 1
ATOM 953 O O . ARG A 1 120 ? 4.214 11.789 -17.765 1.00 91.94 120 ARG A O 1
ATOM 960 N N . ALA A 1 121 ? 2.699 12.235 -19.353 1.00 90.19 121 ALA A N 1
ATOM 961 C CA . ALA A 1 121 ? 2.903 13.686 -19.337 1.00 90.19 121 ALA A CA 1
ATOM 962 C C . ALA A 1 121 ? 2.048 14.411 -18.282 1.00 90.19 121 ALA A C 1
ATOM 964 O O . ALA A 1 121 ? 2.284 15.585 -17.998 1.00 90.19 121 ALA A O 1
ATOM 965 N N . LYS A 1 122 ? 1.047 13.727 -17.720 1.00 89.19 122 LYS A N 1
ATOM 966 C CA . LYS A 1 122 ? 0.140 14.243 -16.692 1.00 89.19 122 LYS A CA 1
ATOM 967 C C . LYS A 1 122 ? 0.078 13.258 -15.531 1.00 89.19 122 LYS A C 1
ATOM 969 O O . LYS A 1 122 ? 0.341 12.074 -15.724 1.00 89.19 122 LYS A O 1
ATOM 974 N N . VAL A 1 123 ? -0.249 13.772 -14.350 1.00 89.56 123 VAL A N 1
ATOM 975 C CA . VAL A 1 123 ? -0.608 12.930 -13.208 1.00 89.56 123 VAL A CA 1
ATOM 976 C C . VAL A 1 123 ? -1.975 12.313 -13.495 1.00 89.56 123 VAL A C 1
ATOM 978 O O . VAL A 1 123 ? -2.874 13.001 -13.981 1.00 89.56 123 VAL A O 1
ATOM 981 N N . GLU A 1 124 ? -2.117 11.022 -13.219 1.00 89.62 124 GLU A N 1
ATOM 982 C CA . GLU A 1 124 ? -3.391 10.309 -13.311 1.00 89.62 124 GLU A CA 1
ATOM 983 C C . GLU A 1 124 ? -3.798 9.830 -11.927 1.00 89.62 124 GLU A C 1
ATOM 985 O O . GLU A 1 124 ? -2.959 9.466 -11.099 1.00 89.62 124 GLU A O 1
ATOM 990 N N . ILE A 1 125 ? -5.101 9.860 -11.681 1.00 88.06 125 ILE A N 1
ATOM 991 C CA . ILE A 1 125 ? -5.681 9.648 -10.366 1.00 88.06 125 ILE A CA 1
ATOM 992 C C . ILE A 1 125 ? -6.874 8.743 -10.560 1.00 88.06 125 ILE A C 1
ATOM 994 O O . ILE A 1 125 ? -7.759 9.033 -11.363 1.00 88.06 125 ILE A O 1
ATOM 998 N N . GLU A 1 126 ? -6.893 7.674 -9.793 1.00 91.50 126 GLU A N 1
ATOM 999 C CA . GLU A 1 126 ? -7.959 6.698 -9.804 1.00 91.50 126 GLU A CA 1
ATOM 1000 C C . GLU A 1 126 ? -8.453 6.527 -8.371 1.00 91.50 126 GLU A C 1
ATOM 1002 O O . GLU A 1 126 ? -7.685 6.206 -7.464 1.00 91.50 126 GLU A O 1
ATOM 1007 N N . THR A 1 127 ? -9.732 6.825 -8.161 1.00 91.44 127 THR A N 1
ATOM 1008 C CA . THR A 1 127 ? -10.429 6.562 -6.902 1.00 91.44 127 THR A CA 1
ATOM 1009 C C . THR A 1 127 ? -10.880 5.115 -6.875 1.00 91.44 127 THR A C 1
ATOM 1011 O O . THR A 1 127 ? -11.392 4.615 -7.875 1.00 91.44 127 THR A O 1
ATOM 1014 N N . ILE A 1 128 ? -10.749 4.469 -5.724 1.00 94.06 128 ILE A N 1
ATOM 1015 C CA . ILE A 1 128 ? -11.231 3.102 -5.551 1.00 94.06 128 ILE A CA 1
ATOM 1016 C C . ILE A 1 128 ? -12.743 3.128 -5.319 1.00 94.06 128 ILE A C 1
ATOM 1018 O O . ILE A 1 128 ? -13.199 3.709 -4.340 1.00 94.06 128 ILE A O 1
ATOM 1022 N N . GLU A 1 129 ? -13.526 2.501 -6.198 1.00 89.75 129 GLU A N 1
ATOM 1023 C CA . GLU A 1 129 ? -14.999 2.561 -6.146 1.00 89.75 129 GLU A CA 1
ATOM 1024 C C . GLU A 1 129 ? -15.571 2.101 -4.794 1.00 89.75 129 GLU A C 1
ATOM 1026 O O . GLU A 1 129 ? -16.442 2.764 -4.232 1.00 89.75 129 GLU A O 1
ATOM 1031 N N . ASP A 1 130 ? -15.034 1.013 -4.237 1.00 92.31 130 ASP A N 1
ATOM 1032 C CA . ASP A 1 130 ? -15.516 0.439 -2.976 1.00 92.31 130 ASP A CA 1
ATOM 1033 C C . ASP A 1 130 ? -15.105 1.240 -1.733 1.00 92.31 130 ASP A C 1
ATOM 1035 O O . ASP A 1 130 ? -15.761 1.135 -0.695 1.00 92.31 130 ASP A O 1
ATOM 1039 N N . ILE A 1 131 ? -14.012 2.009 -1.819 1.00 96.44 131 ILE A N 1
ATOM 1040 C CA . ILE A 1 131 ? -13.464 2.831 -0.730 1.00 96.44 131 ILE A CA 1
ATOM 1041 C C . ILE A 1 131 ? -12.894 4.133 -1.336 1.00 96.44 131 ILE A C 1
ATOM 1043 O O . ILE A 1 131 ? -11.679 4.254 -1.507 1.00 96.44 131 ILE A O 1
ATOM 1047 N N . PRO A 1 132 ? -13.747 5.126 -1.660 1.00 92.88 132 PRO A N 1
ATOM 1048 C CA . PRO A 1 132 ? -13.367 6.290 -2.479 1.00 92.88 132 PRO A CA 1
ATOM 1049 C C . PRO A 1 132 ? -12.266 7.189 -1.905 1.00 92.88 132 PRO A C 1
ATOM 1051 O O . PRO A 1 132 ? -11.665 7.981 -2.634 1.00 92.88 132 PRO A O 1
ATOM 1054 N N . ASP A 1 133 ? -12.004 7.087 -0.600 1.00 93.31 133 ASP A N 1
ATOM 1055 C CA . ASP A 1 133 ? -10.933 7.818 0.079 1.00 93.31 133 ASP A CA 1
ATOM 1056 C C . ASP A 1 133 ? -9.529 7.305 -0.291 1.00 93.31 133 ASP A C 1
ATOM 1058 O O . ASP A 1 133 ? -8.549 8.054 -0.211 1.00 93.31 133 ASP A O 1
ATOM 1062 N N . LEU A 1 134 ? -9.431 6.044 -0.722 1.00 96.00 134 LEU A N 1
ATOM 1063 C CA . LEU A 1 134 ? -8.207 5.454 -1.250 1.00 96.00 134 LEU A CA 1
ATOM 1064 C C . LEU A 1 134 ? -7.990 5.907 -2.694 1.00 96.00 134 LEU A C 1
ATOM 1066 O O . LEU A 1 134 ? -8.927 5.966 -3.497 1.00 96.00 134 LEU A O 1
ATOM 1070 N N . LYS A 1 135 ? -6.736 6.214 -3.044 1.00 94.31 135 LYS A N 1
ATOM 1071 C CA . LYS A 1 135 ? -6.394 6.695 -4.391 1.00 94.31 135 LYS A CA 1
ATOM 1072 C C . LYS A 1 135 ? -5.153 6.007 -4.936 1.00 94.31 135 LYS A C 1
ATOM 1074 O O . LYS A 1 135 ? -4.132 5.933 -4.258 1.00 94.31 135 LYS A O 1
ATOM 1079 N N . LEU A 1 136 ? -5.210 5.591 -6.195 1.00 94.75 136 LEU A N 1
ATOM 1080 C CA . LEU A 1 136 ? -4.032 5.254 -6.986 1.00 94.75 136 LEU A CA 1
ATOM 1081 C C . LEU A 1 136 ? -3.580 6.496 -7.750 1.00 94.75 136 LEU A C 1
ATOM 1083 O O . LEU A 1 136 ? -4.355 7.115 -8.478 1.00 94.75 136 LEU A O 1
ATOM 1087 N N . ILE A 1 137 ? -2.319 6.876 -7.564 1.00 92.62 137 ILE A N 1
ATOM 1088 C CA . ILE A 1 137 ? -1.738 8.091 -8.132 1.00 92.62 137 ILE A CA 1
ATOM 1089 C C . ILE A 1 137 ? -0.561 7.697 -9.013 1.00 92.62 137 ILE A C 1
ATOM 1091 O O . ILE A 1 137 ? 0.485 7.261 -8.527 1.00 92.62 137 ILE A O 1
ATOM 1095 N N . ARG A 1 138 ? -0.712 7.882 -10.323 1.00 92.62 138 ARG A N 1
ATOM 1096 C CA . ARG A 1 138 ? 0.346 7.617 -11.300 1.00 92.62 138 ARG A CA 1
ATOM 1097 C C . ARG A 1 138 ? 1.053 8.939 -11.609 1.00 92.62 138 ARG A C 1
ATOM 1099 O O . ARG A 1 138 ? 0.438 9.834 -12.195 1.00 92.62 138 ARG A O 1
ATOM 1106 N N . PRO A 1 139 ? 2.324 9.102 -11.205 1.00 91.81 139 PRO A N 1
ATOM 1107 C CA . PRO A 1 139 ? 3.058 10.335 -11.420 1.00 91.81 139 PRO A CA 1
ATOM 1108 C C . PRO A 1 139 ? 3.423 10.490 -12.895 1.00 91.81 139 PRO A C 1
ATOM 1110 O O . PRO A 1 139 ? 3.391 9.531 -13.682 1.00 91.81 139 PRO A O 1
ATOM 1113 N N . LYS A 1 140 ? 3.842 11.705 -13.252 1.00 92.44 140 LYS A N 1
ATOM 1114 C CA . LYS A 1 140 ? 4.454 11.966 -14.554 1.00 92.44 140 LYS A CA 1
ATOM 1115 C C . LYS A 1 140 ? 5.746 11.174 -14.687 1.00 92.44 140 LYS A C 1
ATOM 1117 O O . LYS A 1 140 ? 6.537 11.107 -13.745 1.00 92.44 140 LYS A O 1
ATOM 1122 N N . VAL A 1 141 ? 5.964 10.602 -15.863 1.00 92.81 141 VAL A N 1
ATOM 1123 C CA . VAL A 1 141 ? 7.149 9.812 -16.193 1.00 92.81 141 VAL A CA 1
ATOM 1124 C C . VAL A 1 141 ? 7.614 10.165 -17.597 1.00 92.81 141 VAL A C 1
ATOM 1126 O O . VAL A 1 141 ? 6.842 10.131 -18.558 1.00 92.81 141 VAL A O 1
ATOM 1129 N N . PHE A 1 142 ? 8.892 10.496 -17.711 1.00 92.94 142 PHE A N 1
ATOM 1130 C CA . PHE A 1 142 ? 9.548 10.929 -18.935 1.00 92.94 142 PHE A CA 1
ATOM 1131 C C . PHE A 1 142 ? 10.711 9.975 -19.232 1.00 92.94 142 PHE A C 1
ATOM 1133 O O . PHE A 1 142 ? 11.813 10.199 -18.727 1.00 92.94 142 PHE A O 1
ATOM 1140 N N . PRO A 1 143 ? 10.469 8.886 -19.984 1.00 91.81 143 PRO A N 1
ATOM 1141 C CA . PRO A 1 143 ? 11.522 7.977 -20.410 1.00 91.81 143 PRO A CA 1
ATOM 1142 C C . PRO A 1 143 ? 12.334 8.579 -21.564 1.00 91.81 143 PRO A C 1
ATOM 1144 O O . PRO A 1 143 ? 11.785 9.265 -22.432 1.00 91.81 143 PRO A O 1
ATOM 1147 N N . ASP A 1 144 ? 13.631 8.292 -21.581 1.00 90.38 144 ASP A N 1
ATOM 1148 C CA . ASP A 1 144 ? 14.559 8.566 -22.677 1.00 90.38 144 ASP A CA 1
ATOM 1149 C C . ASP A 1 144 ? 15.685 7.519 -22.700 1.00 90.38 144 ASP A C 1
ATOM 1151 O O . ASP A 1 144 ? 15.722 6.616 -21.872 1.00 90.38 144 ASP A O 1
ATOM 1155 N N . GLU A 1 145 ? 16.618 7.605 -23.646 1.00 90.31 145 GLU A N 1
ATOM 1156 C CA . GLU A 1 145 ? 17.697 6.615 -23.804 1.00 90.31 145 GLU A CA 1
ATOM 1157 C C . GLU A 1 145 ? 18.590 6.412 -22.560 1.00 90.31 145 GLU A C 1
ATOM 1159 O O . GLU A 1 145 ? 19.283 5.400 -22.469 1.00 90.31 145 GLU A O 1
ATOM 1164 N N . ARG A 1 146 ? 18.566 7.335 -21.588 1.00 89.56 146 ARG A N 1
ATOM 1165 C CA . ARG A 1 146 ? 19.334 7.255 -20.336 1.00 89.56 146 ARG A CA 1
ATOM 1166 C C . ARG A 1 146 ? 18.586 6.508 -19.231 1.00 89.56 146 ARG A C 1
ATOM 1168 O O . ARG A 1 146 ? 19.207 6.145 -18.235 1.00 89.56 146 ARG A O 1
ATOM 1175 N N . GLY A 1 147 ? 17.268 6.335 -19.354 1.00 89.06 147 GLY A N 1
ATOM 1176 C CA . GLY A 1 147 ? 16.408 5.857 -18.272 1.00 89.06 147 GLY A CA 1
ATOM 1177 C C . GLY A 1 147 ? 15.036 6.525 -18.279 1.00 89.06 147 GLY A C 1
ATOM 1178 O O . GLY A 1 147 ? 14.402 6.692 -19.316 1.00 89.06 147 GLY A O 1
ATOM 1179 N N . PHE A 1 148 ? 14.566 6.934 -17.103 1.00 90.69 148 PHE A N 1
ATOM 1180 C CA . PHE A 1 148 ? 13.391 7.788 -16.981 1.00 90.69 148 PHE A CA 1
ATOM 1181 C C . PHE A 1 148 ? 13.559 8.794 -15.849 1.00 90.69 148 PHE A C 1
ATOM 1183 O O . PHE A 1 148 ? 14.254 8.547 -14.866 1.00 90.69 148 PHE A O 1
ATOM 1190 N N . PHE A 1 149 ? 12.879 9.925 -15.982 1.00 92.25 149 PHE A N 1
ATOM 1191 C CA . PHE A 1 149 ? 12.690 10.894 -14.913 1.00 92.25 149 PHE A CA 1
ATOM 1192 C C . PHE A 1 149 ? 11.221 10.892 -14.485 1.00 92.25 149 PHE A C 1
ATOM 1194 O O . PHE A 1 149 ? 10.331 10.845 -15.336 1.00 92.25 149 PHE A O 1
ATOM 1201 N N . SER A 1 150 ? 10.950 10.956 -13.181 1.00 91.62 150 SER A N 1
ATOM 1202 C CA . SER A 1 150 ? 9.588 11.051 -12.657 1.00 91.62 150 SER A CA 1
ATOM 1203 C C . SER A 1 150 ? 9.474 12.142 -11.602 1.00 91.62 150 SER A C 1
ATOM 1205 O O . SER A 1 150 ? 10.256 12.193 -10.655 1.00 91.62 150 SER A O 1
ATOM 1207 N N . GLU A 1 151 ? 8.453 12.984 -11.745 1.00 90.88 151 GLU A N 1
ATOM 1208 C CA . GLU A 1 151 ? 7.994 13.863 -10.670 1.00 90.88 151 GLU A CA 1
ATOM 1209 C C . GLU A 1 151 ? 7.116 13.033 -9.726 1.00 90.88 151 GLU A C 1
ATOM 1211 O O . GLU A 1 151 ? 5.888 13.048 -9.819 1.00 90.88 151 GLU A O 1
ATOM 1216 N N . SER A 1 152 ? 7.755 12.251 -8.852 1.00 88.19 152 SER A N 1
ATOM 1217 C CA . SER A 1 152 ? 7.072 11.291 -7.972 1.00 88.19 152 SER A CA 1
ATOM 1218 C C . SER A 1 152 ? 6.126 11.949 -6.962 1.00 88.19 152 SER A C 1
ATOM 1220 O O . SER A 1 152 ? 5.175 11.309 -6.519 1.00 88.19 152 SER A O 1
ATOM 1222 N N . TYR A 1 153 ? 6.352 13.225 -6.631 1.00 89.81 153 TYR A N 1
ATOM 1223 C CA . TYR A 1 153 ? 5.473 14.050 -5.808 1.00 89.81 153 TYR A CA 1
ATOM 1224 C C . TYR A 1 153 ? 5.648 15.543 -6.126 1.00 89.81 153 TYR A C 1
ATOM 1226 O O . TYR A 1 153 ? 6.772 16.044 -6.183 1.00 89.81 153 TYR A O 1
ATOM 1234 N N . ASN A 1 154 ? 4.539 16.270 -6.287 1.00 89.06 154 ASN A N 1
ATOM 1235 C CA . ASN A 1 154 ? 4.523 17.726 -6.445 1.00 89.06 154 ASN A CA 1
ATOM 1236 C C . ASN A 1 154 ? 3.292 18.304 -5.737 1.00 89.06 154 ASN A C 1
ATOM 1238 O O . ASN A 1 154 ? 2.184 18.201 -6.257 1.00 89.06 154 ASN A O 1
ATOM 1242 N N . ILE A 1 155 ? 3.484 18.938 -4.574 1.00 86.50 155 ILE A N 1
ATOM 1243 C CA . ILE A 1 155 ? 2.372 19.454 -3.757 1.00 86.50 155 ILE A CA 1
ATOM 1244 C C . ILE A 1 155 ? 1.473 20.425 -4.528 1.00 86.50 155 ILE A C 1
ATOM 1246 O O . ILE A 1 155 ? 0.260 20.332 -4.430 1.00 86.50 155 ILE A O 1
ATOM 1250 N N . VAL A 1 156 ? 2.030 21.326 -5.341 1.00 86.94 156 VAL A N 1
ATOM 1251 C CA . VAL A 1 156 ? 1.237 22.359 -6.027 1.00 86.94 156 VAL A CA 1
ATOM 1252 C C . VAL A 1 156 ? 0.309 21.733 -7.062 1.00 86.94 156 VAL A C 1
ATOM 1254 O O . VAL A 1 156 ? -0.881 22.049 -7.120 1.00 86.94 156 VAL A O 1
ATOM 1257 N N . GLU A 1 157 ? 0.846 20.837 -7.887 1.00 84.19 157 GLU A N 1
ATOM 1258 C CA . GLU A 1 157 ? 0.052 20.144 -8.894 1.00 84.19 157 GLU A CA 1
ATOM 1259 C C . GLU A 1 157 ? -0.955 19.193 -8.251 1.00 84.19 157 GLU A C 1
ATOM 1261 O O . GLU A 1 157 ? -2.117 19.157 -8.660 1.00 84.19 157 GLU A O 1
ATOM 1266 N N . TRP A 1 158 ? -0.521 18.470 -7.219 1.00 81.12 158 TRP A N 1
ATOM 1267 C CA . TRP A 1 158 ? -1.353 17.500 -6.534 1.00 81.12 158 TRP A CA 1
ATOM 1268 C C . TRP A 1 158 ? -2.490 18.200 -5.797 1.00 81.12 158 TRP A C 1
ATOM 1270 O O . TRP A 1 158 ? -3.638 17.874 -6.053 1.00 81.12 158 TRP A O 1
ATOM 1280 N N . SER A 1 159 ? -2.243 19.239 -5.000 1.00 81.88 159 SER A N 1
ATOM 1281 C CA . SER A 1 159 ? -3.316 20.000 -4.346 1.00 81.88 159 SER A CA 1
ATOM 1282 C C . SER A 1 159 ? -4.347 20.536 -5.340 1.00 81.88 159 SER A C 1
ATOM 1284 O O . SER A 1 159 ? -5.546 20.449 -5.081 1.00 81.88 159 SER A O 1
ATOM 1286 N N . LYS A 1 160 ? -3.906 21.026 -6.507 1.00 81.38 160 LYS A N 1
ATOM 1287 C CA . LYS A 1 160 ? -4.802 21.562 -7.541 1.00 81.38 160 LYS A CA 1
ATOM 1288 C C . LYS A 1 160 ? -5.649 20.488 -8.233 1.00 81.38 160 LYS A C 1
ATOM 1290 O O . LYS A 1 160 ? -6.793 20.769 -8.574 1.00 81.38 160 LYS A O 1
ATOM 1295 N N . GLN A 1 161 ? -5.092 19.304 -8.490 1.00 70.88 161 GLN A N 1
ATOM 1296 C CA . GLN A 1 161 ? -5.774 18.233 -9.236 1.00 70.88 161 GLN A CA 1
ATOM 1297 C C . GLN A 1 161 ? -6.503 17.224 -8.334 1.00 70.88 161 GLN A C 1
ATOM 1299 O O . GLN A 1 161 ? -7.509 16.659 -8.747 1.00 70.88 161 GLN A O 1
ATOM 1304 N N . LEU A 1 162 ? -6.011 16.998 -7.114 1.00 63.88 162 LEU A N 1
ATOM 1305 C CA . LEU A 1 162 ? -6.446 15.929 -6.206 1.00 63.88 162 LEU A CA 1
ATOM 1306 C C . LEU A 1 162 ? -7.286 16.410 -5.017 1.00 63.88 162 LEU A C 1
ATOM 1308 O O . LEU A 1 162 ? -7.803 15.563 -4.281 1.00 63.88 162 LEU A O 1
ATOM 1312 N N . GLY A 1 163 ? -7.338 17.725 -4.758 1.00 70.12 163 GLY A N 1
ATOM 1313 C CA . GLY A 1 163 ? -7.786 18.252 -3.462 1.00 70.12 163 GLY A CA 1
ATOM 1314 C C . GLY A 1 163 ? -6.882 17.801 -2.307 1.00 70.12 163 GLY A C 1
ATOM 1315 O O . GLY A 1 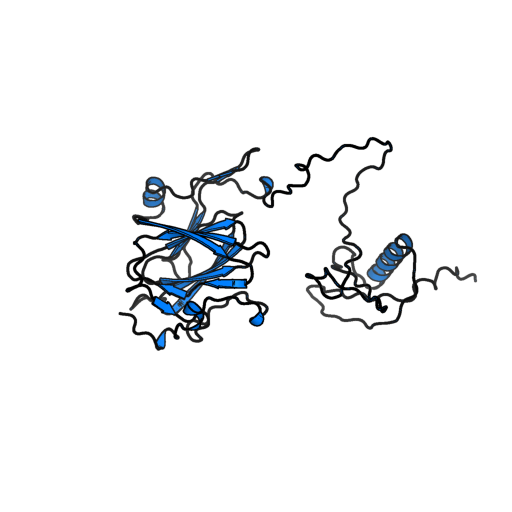163 ? -7.322 17.703 -1.169 1.00 70.12 163 GLY A O 1
ATOM 1316 N N . PHE A 1 164 ? -5.631 17.453 -2.617 1.00 70.06 164 PHE A N 1
ATOM 1317 C CA . PHE A 1 164 ? -4.680 16.849 -1.693 1.00 70.06 164 PHE A CA 1
ATOM 1318 C C . PHE A 1 164 ? -3.857 17.932 -1.002 1.00 70.06 164 PHE A C 1
ATOM 1320 O O . PHE A 1 164 ? -2.896 18.443 -1.576 1.00 70.06 164 PHE A O 1
ATOM 1327 N N . SER A 1 165 ? -4.259 18.329 0.202 1.00 76.38 165 SER A N 1
ATOM 1328 C CA . SER A 1 165 ? -3.570 19.346 1.010 1.00 76.38 165 SER A CA 1
ATOM 1329 C C . SER A 1 165 ? -2.691 18.749 2.109 1.00 76.38 165 SER A C 1
ATOM 1331 O O . SER A 1 165 ? -2.295 19.458 3.033 1.00 76.38 165 SER A O 1
ATOM 1333 N N . GLU A 1 166 ? -2.410 17.449 2.030 1.00 84.81 166 GLU A N 1
ATOM 1334 C CA . GLU A 1 166 ? -1.635 16.751 3.047 1.00 84.81 166 GLU A CA 1
ATOM 1335 C C . GLU A 1 166 ? -0.180 17.217 3.069 1.00 84.81 166 GLU A C 1
ATOM 1337 O O . GLU A 1 166 ? 0.459 17.419 2.032 1.00 84.81 166 GLU A O 1
ATOM 1342 N N . VAL A 1 167 ? 0.359 17.356 4.278 1.00 90.25 167 VAL A N 1
ATOM 1343 C CA . VAL A 1 167 ? 1.754 17.734 4.503 1.00 90.25 167 VAL A CA 1
ATOM 1344 C C . VAL A 1 167 ? 2.515 16.506 4.969 1.00 90.25 167 VAL A C 1
ATOM 1346 O O . VAL A 1 167 ? 2.338 16.047 6.093 1.00 90.25 167 VAL A O 1
ATOM 1349 N N . PHE A 1 168 ? 3.390 15.986 4.113 1.00 94.50 168 PHE A N 1
ATOM 1350 C CA . PHE A 1 168 ? 4.272 14.884 4.481 1.00 94.50 168 PHE A CA 1
ATOM 1351 C C . PHE A 1 168 ? 5.396 15.367 5.402 1.00 94.50 168 PHE A C 1
ATOM 1353 O O . PHE A 1 168 ? 6.134 16.289 5.051 1.00 94.50 168 PHE A O 1
ATOM 1360 N N . LYS A 1 169 ? 5.528 14.736 6.571 1.00 97.12 169 LYS A N 1
ATOM 1361 C CA . LYS A 1 169 ? 6.509 15.080 7.613 1.00 97.12 169 LYS A CA 1
ATOM 1362 C C . LYS A 1 169 ? 7.650 14.072 7.731 1.00 97.12 169 LYS A C 1
ATOM 1364 O O . LYS A 1 169 ? 8.680 14.398 8.314 1.00 97.12 169 LYS A O 1
ATOM 1369 N N . GLN A 1 170 ? 7.471 12.861 7.207 1.00 97.56 170 GLN A N 1
ATOM 1370 C CA . GLN A 1 170 ? 8.452 11.787 7.319 1.00 97.56 170 GLN A CA 1
ATOM 1371 C C . GLN A 1 170 ? 8.489 10.945 6.042 1.00 97.56 170 GLN A C 1
ATOM 1373 O O . GLN A 1 170 ? 7.451 10.649 5.454 1.00 97.56 170 GLN A O 1
ATOM 1378 N N . ASP A 1 171 ? 9.695 10.548 5.640 1.00 98.12 171 ASP A N 1
ATOM 1379 C CA . ASP A 1 171 ? 9.948 9.597 4.562 1.00 98.12 171 ASP A CA 1
ATOM 1380 C C . ASP A 1 171 ? 10.541 8.320 5.150 1.00 98.12 171 ASP A C 1
ATOM 1382 O O . ASP A 1 171 ? 11.500 8.366 5.922 1.00 98.12 171 ASP A O 1
ATOM 1386 N N . ASN A 1 172 ? 9.999 7.179 4.741 1.00 98.12 172 ASN A N 1
ATOM 1387 C CA . ASN A 1 172 ? 10.469 5.869 5.153 1.00 98.12 172 ASN A CA 1
ATOM 1388 C C . ASN A 1 172 ? 10.859 5.032 3.935 1.00 98.12 172 ASN A C 1
ATOM 1390 O O . ASN A 1 172 ? 10.276 5.138 2.855 1.00 98.12 172 ASN A O 1
ATOM 1394 N N . HIS A 1 173 ? 11.834 4.150 4.135 1.00 98.50 173 HIS A N 1
ATOM 1395 C CA . HIS A 1 173 ? 12.307 3.210 3.128 1.00 98.50 173 HIS A CA 1
ATOM 1396 C C . HIS A 1 173 ? 12.504 1.837 3.760 1.00 98.50 173 HIS A C 1
ATOM 1398 O O . HIS A 1 173 ? 13.112 1.709 4.822 1.00 98.50 173 HIS A O 1
ATOM 1404 N N . SER A 1 174 ? 11.994 0.799 3.104 1.00 98.25 174 SER A N 1
ATOM 1405 C CA . SER A 1 174 ? 12.232 -0.585 3.491 1.00 98.25 174 SER A CA 1
ATOM 1406 C C . SER A 1 174 ? 12.672 -1.423 2.299 1.00 98.25 174 SER A C 1
ATOM 1408 O O . SER A 1 174 ? 12.244 -1.205 1.166 1.00 98.25 174 SER A O 1
ATOM 1410 N N . PHE A 1 175 ? 13.509 -2.416 2.580 1.00 98.38 175 PHE A N 1
ATOM 1411 C CA . PHE A 1 175 ? 13.741 -3.541 1.689 1.00 98.38 175 PHE A CA 1
ATOM 1412 C C . PHE A 1 175 ? 13.111 -4.790 2.300 1.00 98.38 175 PHE A C 1
ATOM 1414 O O . PHE A 1 175 ? 13.245 -5.050 3.502 1.00 98.38 175 PHE A O 1
ATOM 1421 N N . SER A 1 176 ? 12.420 -5.563 1.473 1.00 98.12 176 SER A N 1
ATOM 1422 C CA . SER A 1 176 ? 11.752 -6.793 1.884 1.00 98.12 176 SER A CA 1
ATOM 1423 C C . SER A 1 176 ? 12.070 -7.896 0.885 1.00 98.12 176 SER A C 1
ATOM 1425 O O . SER A 1 176 ? 12.042 -7.672 -0.319 1.00 98.12 176 SER A O 1
ATOM 1427 N N . LYS A 1 177 ? 12.412 -9.086 1.382 1.00 98.00 177 LYS A N 1
ATOM 1428 C CA . LYS A 1 177 ? 12.617 -10.266 0.533 1.00 98.00 177 LYS A CA 1
ATOM 1429 C C . LYS A 1 177 ? 11.265 -10.805 0.069 1.00 98.00 177 LYS A C 1
ATOM 1431 O O . LYS A 1 177 ? 10.250 -10.538 0.710 1.00 98.00 177 LYS A O 1
ATOM 1436 N N . PHE A 1 178 ? 11.270 -11.609 -0.991 1.00 96.69 178 PHE A N 1
ATOM 1437 C CA . PHE A 1 178 ? 10.112 -12.414 -1.374 1.00 96.69 178 PHE A CA 1
ATOM 1438 C C . PHE A 1 178 ? 9.484 -13.116 -0.160 1.00 96.69 178 PHE A C 1
ATOM 1440 O O . PHE A 1 178 ? 10.202 -13.633 0.699 1.00 96.69 178 PHE A O 1
ATOM 1447 N N . GLY A 1 179 ? 8.153 -13.122 -0.088 1.00 96.75 179 GLY A N 1
ATOM 1448 C CA . GLY A 1 179 ? 7.422 -13.778 0.994 1.00 96.75 179 GLY A CA 1
ATOM 1449 C C . GLY A 1 179 ? 7.307 -12.965 2.285 1.00 96.75 179 GLY A C 1
ATOM 1450 O O . GLY A 1 179 ? 6.613 -13.394 3.205 1.00 96.75 179 GLY A O 1
ATOM 1451 N N . VAL A 1 180 ? 7.939 -11.791 2.386 1.00 98.62 180 VAL A N 1
ATOM 1452 C CA . VAL A 1 180 ? 7.789 -10.924 3.562 1.00 98.62 180 VAL A CA 1
ATOM 1453 C C . VAL A 1 180 ? 6.417 -10.254 3.568 1.00 98.62 180 VAL A C 1
ATOM 1455 O O . VAL A 1 180 ? 6.052 -9.598 2.591 1.00 98.62 180 VAL A O 1
ATOM 1458 N N . LEU A 1 181 ? 5.711 -10.370 4.695 1.00 98.75 181 LEU A N 1
ATOM 1459 C CA . LEU A 1 181 ? 4.499 -9.623 5.018 1.00 98.75 181 LEU A CA 1
ATOM 1460 C C . LEU A 1 181 ? 4.806 -8.636 6.152 1.00 98.75 181 LEU A C 1
ATOM 1462 O O . LEU A 1 181 ? 5.347 -9.028 7.188 1.00 98.75 181 LEU A O 1
ATOM 1466 N N . ARG A 1 182 ? 4.460 -7.360 5.958 1.00 98.69 182 ARG A N 1
ATOM 1467 C CA . ARG A 1 182 ? 4.507 -6.319 6.999 1.00 98.69 182 ARG A CA 1
ATOM 1468 C C . ARG A 1 182 ? 3.112 -5.755 7.215 1.00 98.69 182 ARG A C 1
ATOM 1470 O O . ARG A 1 182 ? 2.425 -5.487 6.234 1.00 98.69 182 ARG A O 1
ATOM 1477 N N . GLY A 1 183 ? 2.725 -5.533 8.465 1.00 97.56 183 GLY A N 1
ATOM 1478 C CA . GLY A 1 183 ? 1.399 -5.021 8.808 1.00 97.56 183 GLY A CA 1
ATOM 1479 C C . GLY A 1 183 ? 0.516 -6.055 9.510 1.00 97.56 183 GLY A C 1
ATOM 1480 O O . GLY A 1 183 ? 0.961 -7.157 9.820 1.00 97.56 183 GLY A O 1
ATOM 1481 N N . LEU A 1 184 ? -0.743 -5.724 9.785 1.00 98.38 184 LEU A N 1
ATOM 1482 C CA . LEU A 1 184 ? -1.415 -4.460 9.450 1.00 98.38 184 LEU A CA 1
ATOM 1483 C C . LEU A 1 184 ? -1.129 -3.381 10.511 1.00 98.38 184 LEU A C 1
ATOM 1485 O O . LEU A 1 184 ? -1.252 -3.669 11.693 1.00 98.38 184 LEU A O 1
ATOM 1489 N N . HIS A 1 185 ? -0.753 -2.155 10.126 1.00 98.12 185 HIS A N 1
ATOM 1490 C CA . HIS A 1 185 ? -0.352 -1.076 11.053 1.00 98.12 185 HIS A CA 1
ATOM 1491 C C . HIS A 1 185 ? -1.137 0.215 10.839 1.00 98.12 185 HIS A C 1
ATOM 1493 O O . HIS A 1 185 ? -1.315 0.642 9.697 1.00 98.12 185 HIS A O 1
ATOM 1499 N N . CYS A 1 186 ? -1.500 0.888 11.929 1.00 97.31 186 CYS A N 1
ATOM 1500 C CA . CYS A 1 186 ? -2.099 2.222 11.929 1.00 97.31 186 CYS A CA 1
ATOM 1501 C C . CYS A 1 186 ? -1.474 3.077 13.038 1.00 97.31 186 CYS A C 1
ATOM 1503 O O . CYS A 1 186 ? -1.151 2.582 14.115 1.00 97.31 186 CYS A O 1
ATOM 1505 N N . GLN A 1 187 ? -1.341 4.375 12.785 1.00 96.69 187 GLN A N 1
ATOM 1506 C CA . GLN A 1 187 ? -1.099 5.375 13.819 1.00 96.69 187 GLN A CA 1
ATOM 1507 C C . GLN A 1 187 ? -2.135 6.480 13.620 1.00 96.69 187 GLN A C 1
ATOM 1509 O O . GLN A 1 187 ? -2.193 7.029 12.518 1.00 96.69 187 GLN A O 1
ATOM 1514 N N . PRO A 1 188 ? -2.929 6.825 14.644 1.00 94.75 188 PRO A N 1
ATOM 1515 C CA . PRO A 1 188 ? -3.867 7.936 14.546 1.00 94.75 188 PRO A CA 1
ATOM 1516 C C . PRO A 1 188 ? -3.163 9.228 14.106 1.00 94.75 188 PRO A C 1
ATOM 1518 O O . PRO A 1 188 ? -2.112 9.576 14.650 1.00 94.75 188 PRO A O 1
ATOM 1521 N N . GLY A 1 189 ? -3.735 9.923 13.124 1.00 94.12 189 GLY A N 1
ATOM 1522 C CA . GLY A 1 189 ? -3.199 11.144 12.517 1.00 94.12 189 GLY A CA 1
ATOM 1523 C C . GLY A 1 189 ? -2.247 10.925 11.333 1.00 94.12 189 GLY A C 1
ATOM 1524 O O . GLY A 1 189 ? -1.808 11.905 10.725 1.00 94.12 189 GLY A O 1
ATOM 1525 N N . MET A 1 190 ? -1.912 9.677 10.978 1.00 97.12 190 MET A N 1
ATOM 1526 C CA . MET A 1 190 ? -0.921 9.373 9.939 1.00 97.12 190 MET A CA 1
ATOM 1527 C C . MET A 1 190 ? -1.548 8.703 8.709 1.00 97.12 190 MET A C 1
ATOM 1529 O O . MET A 1 190 ? -1.795 7.500 8.696 1.00 97.12 190 MET A O 1
ATOM 1533 N N . GLY A 1 191 ? -1.683 9.470 7.627 1.00 97.19 191 GLY A N 1
ATOM 1534 C CA . GLY A 1 191 ? -1.836 8.947 6.273 1.00 97.19 191 GLY A CA 1
ATOM 1535 C C . GLY A 1 191 ? -0.487 8.566 5.656 1.00 97.19 191 GLY A C 1
ATOM 1536 O O . GLY A 1 191 ? 0.569 9.077 6.051 1.00 97.19 191 GLY A O 1
ATOM 1537 N N . LYS A 1 192 ? -0.522 7.666 4.672 1.00 98.06 192 LYS A N 1
ATOM 1538 C CA . LYS A 1 192 ? 0.641 7.106 3.981 1.00 98.06 192 LYS A CA 1
ATOM 1539 C C . LYS A 1 192 ? 0.485 7.216 2.466 1.00 98.06 192 LYS A C 1
ATOM 1541 O O . LYS A 1 192 ? -0.546 6.860 1.905 1.00 98.06 192 LYS A O 1
ATOM 1546 N N . LEU A 1 193 ? 1.542 7.659 1.794 1.00 97.00 193 LEU A N 1
ATOM 1547 C CA . LEU A 1 193 ? 1.680 7.586 0.340 1.00 97.00 193 LEU A CA 1
ATOM 1548 C C . LEU A 1 193 ? 2.767 6.569 0.008 1.00 97.00 193 LEU A C 1
ATOM 1550 O O . LEU A 1 193 ? 3.944 6.864 0.203 1.00 97.00 193 LEU A O 1
ATOM 1554 N N . VAL A 1 194 ? 2.373 5.390 -0.462 1.00 98.50 194 VAL A N 1
ATOM 1555 C CA . VAL A 1 194 ? 3.250 4.221 -0.618 1.00 98.50 194 VAL A CA 1
ATOM 1556 C C . VAL A 1 194 ? 3.600 3.999 -2.084 1.00 98.50 194 VAL A C 1
ATOM 1558 O O . VAL A 1 194 ? 2.726 4.072 -2.940 1.00 98.50 194 VAL A O 1
ATOM 1561 N N . SER A 1 195 ? 4.860 3.697 -2.388 1.00 97.38 195 SER A N 1
ATOM 1562 C CA . SER A 1 195 ? 5.305 3.283 -3.721 1.00 97.38 195 SER A CA 1
ATOM 1563 C C . SER A 1 195 ? 6.474 2.306 -3.675 1.00 97.38 195 SER A C 1
ATOM 1565 O O . SER A 1 195 ? 7.114 2.088 -2.644 1.00 97.38 195 SER A O 1
ATOM 1567 N N . VAL A 1 196 ? 6.747 1.685 -4.820 1.00 97.19 196 VAL A N 1
ATOM 1568 C CA . VAL A 1 196 ? 7.819 0.706 -4.991 1.00 97.19 196 VAL A CA 1
ATOM 1569 C C . VAL A 1 196 ? 8.844 1.257 -5.973 1.00 97.19 196 VAL A C 1
ATOM 1571 O O . VAL A 1 196 ? 8.493 1.676 -7.069 1.00 97.19 196 VAL A O 1
ATOM 1574 N N . ILE A 1 197 ? 10.117 1.255 -5.575 1.00 94.19 197 ILE A N 1
ATOM 1575 C CA . ILE A 1 197 ? 11.241 1.669 -6.431 1.00 94.19 197 ILE A CA 1
ATOM 1576 C C . ILE A 1 197 ? 11.707 0.500 -7.301 1.00 94.19 197 ILE A C 1
ATOM 1578 O O . ILE A 1 197 ? 12.052 0.676 -8.466 1.00 94.19 197 ILE A O 1
ATOM 1582 N N . SER A 1 198 ? 11.736 -0.705 -6.736 1.00 94.06 198 SER A N 1
ATOM 1583 C CA . SER A 1 198 ? 12.112 -1.929 -7.441 1.00 94.06 198 SER A CA 1
ATOM 1584 C C . SER A 1 198 ? 11.418 -3.134 -6.821 1.00 94.06 198 SER A C 1
ATOM 1586 O O . SER A 1 198 ? 11.096 -3.119 -5.632 1.00 94.06 198 SER A O 1
ATOM 1588 N N . GLY A 1 199 ? 11.189 -4.167 -7.630 1.00 94.88 199 GLY A N 1
ATOM 1589 C CA . GLY A 1 199 ? 10.380 -5.318 -7.248 1.00 94.88 199 GLY A CA 1
ATOM 1590 C C . GLY A 1 199 ? 8.880 -5.040 -7.337 1.00 94.88 199 GLY A C 1
ATOM 1591 O O . GLY A 1 199 ? 8.444 -4.139 -8.058 1.00 94.88 199 GLY A O 1
ATOM 1592 N N . MET A 1 200 ? 8.101 -5.840 -6.610 1.00 97.06 200 MET A N 1
ATOM 1593 C CA . MET A 1 200 ? 6.641 -5.824 -6.638 1.00 97.06 200 MET A CA 1
ATOM 1594 C C . MET A 1 200 ? 6.063 -6.257 -5.286 1.00 97.06 200 MET A C 1
ATOM 1596 O O . MET A 1 200 ? 6.545 -7.217 -4.675 1.00 97.06 200 MET A O 1
ATOM 1600 N N . ILE A 1 201 ? 5.009 -5.576 -4.840 1.00 98.38 201 ILE A N 1
ATOM 1601 C CA . ILE A 1 201 ? 4.252 -5.908 -3.629 1.00 98.38 201 ILE A CA 1
ATOM 1602 C C . ILE A 1 201 ? 2.750 -5.952 -3.922 1.00 98.38 201 ILE A C 1
ATOM 1604 O O . ILE A 1 201 ? 2.267 -5.296 -4.843 1.00 98.38 201 ILE A O 1
ATOM 1608 N N . TYR A 1 202 ? 2.021 -6.696 -3.097 1.00 98.62 202 TYR A N 1
ATOM 1609 C CA . TYR A 1 202 ? 0.582 -6.538 -2.916 1.00 98.62 202 TYR A CA 1
ATOM 1610 C C . TYR A 1 202 ? 0.352 -5.688 -1.666 1.00 98.62 202 TYR A C 1
ATOM 1612 O O . TYR A 1 202 ? 0.639 -6.151 -0.561 1.00 98.62 202 TYR A O 1
ATOM 1620 N N . ASP A 1 203 ? -0.089 -4.448 -1.848 1.00 98.75 203 ASP A N 1
ATOM 1621 C CA . ASP A 1 203 ? -0.292 -3.453 -0.794 1.00 98.75 203 ASP A CA 1
ATOM 1622 C C . ASP A 1 203 ? -1.777 -3.373 -0.423 1.00 98.75 203 ASP A C 1
ATOM 1624 O O . ASP A 1 203 ? -2.637 -3.410 -1.301 1.00 98.75 203 ASP A O 1
ATOM 1628 N N . VAL A 1 204 ? -2.086 -3.325 0.870 1.00 98.81 204 VAL A N 1
ATOM 1629 C CA . VAL A 1 204 ? -3.444 -3.429 1.411 1.00 98.81 204 VAL A CA 1
ATOM 1630 C C . VAL A 1 204 ? -3.710 -2.294 2.384 1.00 98.81 204 VAL A C 1
ATOM 1632 O O . VAL A 1 204 ? -2.915 -2.034 3.290 1.00 98.81 204 VAL A O 1
ATOM 1635 N N . ALA A 1 205 ? -4.887 -1.690 2.240 1.00 98.75 205 ALA A N 1
ATOM 1636 C CA . ALA A 1 205 ? -5.455 -0.746 3.189 1.00 98.75 205 ALA A CA 1
ATOM 1637 C C . ALA A 1 205 ? -6.776 -1.285 3.753 1.00 98.75 205 ALA A C 1
ATOM 1639 O O . ALA A 1 205 ? -7.583 -1.829 2.999 1.00 98.75 205 ALA A O 1
ATOM 1640 N N . VAL A 1 206 ? -7.013 -1.117 5.056 1.00 98.44 206 VAL A N 1
ATOM 1641 C CA . VAL A 1 206 ? -8.266 -1.497 5.736 1.00 98.44 206 VAL A CA 1
ATOM 1642 C C . VAL A 1 206 ? -8.833 -0.289 6.460 1.00 98.44 206 VAL A C 1
ATOM 1644 O O . VAL A 1 206 ? -8.132 0.322 7.263 1.00 98.44 206 VAL A O 1
ATOM 1647 N N . ASP A 1 207 ? -10.090 0.047 6.199 1.00 97.94 207 ASP A N 1
ATOM 1648 C CA . ASP A 1 207 ? -10.751 1.176 6.848 1.00 97.94 207 ASP A CA 1
ATOM 1649 C C . ASP A 1 207 ? -11.144 0.818 8.284 1.00 97.94 207 ASP A C 1
ATOM 1651 O O . ASP A 1 207 ? -11.915 -0.116 8.510 1.00 97.94 207 ASP A O 1
ATOM 1655 N N . ILE A 1 208 ? -10.641 1.573 9.257 1.00 96.69 208 ILE A N 1
ATOM 1656 C CA . ILE A 1 208 ? -10.988 1.413 10.674 1.00 96.69 208 ILE A CA 1
ATOM 1657 C C . ILE A 1 208 ? -11.576 2.696 11.273 1.00 96.69 208 ILE A C 1
ATOM 1659 O O . ILE A 1 208 ? -11.608 2.853 12.493 1.00 96.69 208 ILE A O 1
ATOM 1663 N N . ARG A 1 209 ? -12.050 3.627 10.437 1.00 95.62 209 ARG A N 1
ATOM 1664 C CA . ARG A 1 209 ? -12.622 4.904 10.886 1.00 95.62 209 ARG A CA 1
ATOM 1665 C C . ARG A 1 209 ? -13.998 4.684 11.526 1.00 95.62 209 ARG A C 1
ATOM 1667 O O . ARG A 1 209 ? -14.916 4.227 10.836 1.00 95.62 209 ARG A O 1
ATOM 1674 N N . PRO A 1 210 ? -14.197 5.030 12.810 1.00 92.25 210 PRO A N 1
ATOM 1675 C CA . PRO A 1 210 ? -15.489 4.867 13.468 1.00 92.25 210 PRO A CA 1
ATOM 1676 C C . PRO A 1 210 ? -16.620 5.564 12.701 1.00 92.25 210 PRO A C 1
ATOM 1678 O O . PRO A 1 210 ? -16.505 6.725 12.316 1.00 92.25 210 PRO A O 1
ATOM 1681 N N . GLY A 1 211 ? -17.722 4.847 12.467 1.00 92.69 211 GLY A N 1
ATOM 1682 C CA . GLY A 1 211 ? -18.874 5.365 11.720 1.00 92.69 211 GLY A CA 1
ATOM 1683 C C . GLY A 1 211 ? -18.706 5.404 10.195 1.00 92.69 211 GLY A C 1
ATOM 1684 O O . GLY A 1 211 ? -19.643 5.807 9.507 1.00 92.69 211 GLY A O 1
ATOM 1685 N N . SER A 1 212 ? -17.564 4.968 9.651 1.00 95.69 212 SER A N 1
ATOM 1686 C CA . SER A 1 212 ? -17.386 4.828 8.204 1.00 95.69 212 SER A CA 1
ATOM 1687 C C . SER A 1 212 ? -18.330 3.773 7.622 1.00 95.69 212 SER A C 1
ATOM 1689 O O . SER A 1 212 ? -18.461 2.670 8.155 1.00 95.69 212 SER A O 1
ATOM 1691 N N . ALA A 1 213 ? -18.936 4.076 6.470 1.00 96.06 213 ALA A N 1
ATOM 1692 C CA . ALA A 1 213 ? -19.744 3.121 5.705 1.00 96.06 213 ALA A CA 1
ATOM 1693 C C . ALA A 1 213 ? -18.917 1.935 5.164 1.00 96.06 213 ALA A C 1
ATOM 1695 O O . ALA A 1 213 ? -19.473 0.912 4.754 1.00 96.06 213 ALA A O 1
ATOM 1696 N N . THR A 1 214 ? -17.591 2.075 5.154 1.00 97.19 214 THR A N 1
ATOM 1697 C CA . THR A 1 214 ? -16.635 1.058 4.714 1.00 97.19 214 THR A CA 1
ATOM 1698 C C . THR A 1 214 ? -15.822 0.475 5.868 1.00 97.19 214 THR A C 1
ATOM 1700 O O . THR A 1 214 ? -14.872 -0.249 5.602 1.00 97.19 214 THR A O 1
ATOM 1703 N N . TYR A 1 215 ? -16.196 0.723 7.132 1.00 95.88 215 TYR A N 1
ATOM 1704 C CA . TYR A 1 215 ? -15.499 0.162 8.295 1.00 95.88 215 TYR A CA 1
ATOM 1705 C C . TYR A 1 215 ? -15.323 -1.363 8.189 1.00 95.88 215 TYR A C 1
ATOM 1707 O O . TYR A 1 215 ? -16.270 -2.091 7.884 1.00 95.88 215 TYR A O 1
ATOM 1715 N N . GLY A 1 216 ? -14.102 -1.840 8.432 1.00 94.81 216 GLY A N 1
ATOM 1716 C CA . GLY A 1 216 ? -13.700 -3.244 8.330 1.00 94.81 216 GLY A CA 1
ATOM 1717 C C . GLY A 1 216 ? -13.475 -3.740 6.898 1.00 94.81 216 GLY A C 1
ATOM 1718 O O . GLY A 1 216 ? -12.935 -4.831 6.712 1.00 94.81 216 GLY A O 1
ATOM 1719 N N . LYS A 1 217 ? -13.847 -2.961 5.872 1.00 97.38 217 LYS A N 1
ATOM 1720 C CA . LYS A 1 217 ? -13.550 -3.299 4.477 1.00 97.38 217 LYS A CA 1
ATOM 1721 C C . LYS A 1 217 ? -12.102 -2.965 4.153 1.00 97.38 217 LYS A C 1
ATOM 1723 O O . LYS A 1 217 ? -11.523 -2.012 4.675 1.00 97.38 217 LYS A O 1
ATOM 1728 N N . TRP A 1 218 ? -11.537 -3.740 3.239 1.00 98.31 218 TRP A N 1
ATOM 1729 C CA . TRP A 1 218 ? -10.177 -3.562 2.763 1.00 98.31 218 TRP A CA 1
ATOM 1730 C C . TRP A 1 218 ? -10.135 -3.481 1.242 1.00 98.31 218 TRP A C 1
ATOM 1732 O O . TRP A 1 218 ? -11.030 -3.968 0.551 1.00 98.31 218 TRP A O 1
ATOM 1742 N N . HIS A 1 219 ? -9.066 -2.886 0.729 1.00 98.50 219 HIS A N 1
ATOM 1743 C CA . HIS A 1 219 ? -8.737 -2.893 -0.687 1.00 98.50 219 HIS A CA 1
ATOM 1744 C C . HIS A 1 219 ? -7.256 -3.218 -0.870 1.00 98.50 219 HIS A C 1
ATOM 1746 O O . HIS A 1 219 ? -6.423 -2.784 -0.071 1.00 98.50 219 HIS A O 1
ATOM 1752 N N . GLY A 1 220 ? -6.943 -4.013 -1.894 1.00 97.81 220 GLY A N 1
ATOM 1753 C CA . GLY A 1 220 ? -5.589 -4.465 -2.193 1.00 97.81 220 GLY A CA 1
ATOM 1754 C C . GLY A 1 220 ? -5.188 -4.133 -3.625 1.00 97.81 220 GLY A C 1
ATOM 1755 O O . GLY A 1 220 ? -5.982 -4.313 -4.546 1.00 97.81 220 GLY A O 1
ATOM 1756 N N . VAL A 1 221 ? -3.956 -3.665 -3.807 1.00 97.62 221 VAL A N 1
ATOM 1757 C CA . VAL A 1 221 ? -3.413 -3.219 -5.096 1.00 97.62 221 VAL A CA 1
ATOM 1758 C C . VAL A 1 221 ? -2.016 -3.784 -5.320 1.00 97.62 221 VAL A C 1
ATOM 1760 O O . VAL A 1 221 ? -1.265 -4.033 -4.379 1.00 97.62 221 VAL A O 1
ATOM 1763 N N . ILE A 1 222 ? -1.642 -3.973 -6.583 1.00 97.62 222 ILE A N 1
ATOM 1764 C CA . ILE A 1 222 ? -0.264 -4.307 -6.948 1.00 97.62 222 ILE A CA 1
ATOM 1765 C C . ILE A 1 222 ? 0.508 -3.010 -7.165 1.00 97.62 222 ILE A C 1
ATOM 1767 O O . ILE A 1 222 ? 0.104 -2.178 -7.978 1.00 97.62 222 ILE A O 1
ATOM 1771 N N . LEU A 1 223 ? 1.630 -2.859 -6.463 1.00 96.25 223 LEU A N 1
ATOM 1772 C CA . LEU A 1 223 ? 2.589 -1.780 -6.689 1.00 96.25 223 LEU A CA 1
ATOM 1773 C C . LEU A 1 223 ? 3.922 -2.371 -7.132 1.00 96.25 223 LEU A C 1
ATOM 1775 O O . LEU A 1 223 ? 4.396 -3.359 -6.569 1.00 96.25 223 LEU A O 1
ATOM 1779 N N . ASP A 1 224 ? 4.545 -1.743 -8.123 1.00 94.19 224 ASP A N 1
ATOM 1780 C CA . ASP A 1 224 ? 5.823 -2.173 -8.676 1.00 94.19 224 ASP A CA 1
ATOM 1781 C C . ASP A 1 224 ? 6.694 -0.985 -9.112 1.00 94.19 224 ASP A C 1
ATOM 1783 O O . ASP A 1 224 ? 6.229 0.148 -9.274 1.00 94.19 224 ASP A O 1
ATOM 1787 N N . GLY A 1 225 ? 7.981 -1.267 -9.321 1.00 89.56 225 GLY A N 1
ATOM 1788 C CA . GLY A 1 225 ? 8.942 -0.277 -9.821 1.00 89.56 225 GLY A CA 1
ATOM 1789 C C . GLY A 1 225 ? 8.752 0.113 -11.292 1.00 89.56 225 GLY A C 1
ATOM 1790 O O . GLY A 1 225 ? 9.356 1.079 -11.751 1.00 89.56 225 GLY A O 1
ATOM 1791 N N . LYS A 1 226 ? 7.919 -0.611 -12.055 1.00 86.88 226 LYS A N 1
ATOM 1792 C CA . LYS A 1 226 ? 7.725 -0.363 -13.495 1.00 86.88 226 LYS A CA 1
ATOM 1793 C C . LYS A 1 226 ? 6.707 0.745 -13.729 1.00 86.88 226 LYS A C 1
ATOM 1795 O O . LYS A 1 226 ? 6.951 1.712 -14.452 1.00 86.88 226 LYS A O 1
ATOM 1800 N N . THR A 1 227 ? 5.554 0.623 -13.088 1.00 85.44 227 THR A N 1
ATOM 1801 C CA . THR A 1 227 ? 4.443 1.558 -13.218 1.00 85.44 227 THR A CA 1
ATOM 1802 C C . THR A 1 227 ? 4.675 2.831 -12.424 1.00 85.44 227 THR A C 1
ATOM 1804 O O . THR A 1 227 ? 4.089 3.846 -12.791 1.00 85.44 227 THR A O 1
ATOM 1807 N N . ASN A 1 228 ? 5.541 2.822 -11.401 1.00 86.69 228 ASN A N 1
ATOM 1808 C CA . ASN A 1 228 ? 5.776 3.952 -10.491 1.00 86.69 228 ASN A CA 1
ATOM 1809 C C . ASN A 1 228 ? 4.475 4.464 -9.840 1.00 86.69 228 ASN A C 1
ATOM 1811 O O . ASN A 1 228 ? 4.346 5.650 -9.543 1.00 86.69 228 ASN A O 1
ATOM 1815 N N . THR A 1 229 ? 3.479 3.591 -9.683 1.00 93.44 229 THR A N 1
ATOM 1816 C CA . THR A 1 229 ? 2.187 3.944 -9.087 1.00 93.44 229 THR A CA 1
ATOM 1817 C C . THR A 1 229 ? 2.362 4.161 -7.586 1.00 93.44 229 THR A C 1
ATOM 1819 O O . THR A 1 229 ? 3.044 3.384 -6.920 1.00 93.44 229 THR A O 1
ATOM 1822 N N . ASN A 1 230 ? 1.739 5.211 -7.052 1.00 95.25 230 ASN A N 1
ATOM 1823 C CA . ASN A 1 230 ? 1.623 5.421 -5.616 1.00 95.25 230 ASN A CA 1
ATOM 1824 C C . ASN A 1 230 ? 0.225 5.021 -5.147 1.00 95.25 230 ASN A C 1
ATOM 1826 O O . ASN A 1 230 ? -0.759 5.292 -5.836 1.00 95.25 230 ASN A O 1
ATOM 1830 N N . PHE A 1 231 ? 0.134 4.457 -3.951 1.00 97.62 231 PHE A N 1
ATOM 1831 C CA . PHE A 1 231 ? -1.122 4.211 -3.263 1.00 97.62 231 PHE A CA 1
ATOM 1832 C C . PHE A 1 231 ? -1.253 5.168 -2.085 1.00 97.62 231 PHE A C 1
ATOM 1834 O O . PHE A 1 231 ? -0.415 5.188 -1.181 1.00 97.62 231 PHE A O 1
ATOM 1841 N N . TRP A 1 232 ? -2.277 6.012 -2.139 1.00 96.62 232 TRP A N 1
ATOM 1842 C CA . TRP A 1 232 ? -2.631 6.909 -1.055 1.00 96.62 232 TRP A CA 1
ATOM 1843 C C . TRP A 1 232 ? -3.620 6.237 -0.111 1.00 96.62 232 TRP A C 1
ATOM 1845 O O . TRP A 1 232 ? -4.701 5.809 -0.525 1.00 96.62 232 TRP A O 1
ATOM 1855 N N . ILE A 1 233 ? -3.238 6.226 1.160 1.00 97.75 233 ILE A N 1
ATOM 1856 C CA . ILE A 1 233 ? -3.984 5.667 2.275 1.00 97.75 233 ILE A CA 1
ATOM 1857 C C . ILE A 1 233 ? -4.132 6.789 3.312 1.00 97.75 233 ILE A C 1
ATOM 1859 O O . ILE A 1 233 ? -3.126 7.200 3.892 1.00 97.75 233 ILE A O 1
ATOM 1863 N N . PRO A 1 234 ? -5.335 7.338 3.534 1.00 95.62 234 PRO A N 1
ATOM 1864 C CA . PRO A 1 234 ? -5.520 8.425 4.488 1.00 95.62 234 PRO A CA 1
ATOM 1865 C C . PRO A 1 234 ? -5.445 7.936 5.940 1.00 95.62 234 PRO A C 1
ATOM 1867 O O . PRO A 1 234 ? -5.349 6.739 6.211 1.00 95.62 234 PRO A O 1
ATOM 1870 N N . ASP A 1 235 ? -5.482 8.881 6.879 1.00 96.19 235 ASP A N 1
ATOM 1871 C CA . ASP A 1 235 ? -5.591 8.576 8.308 1.00 96.19 235 ASP A CA 1
ATOM 1872 C C . ASP A 1 235 ? -6.826 7.705 8.618 1.00 96.19 235 ASP A C 1
ATOM 1874 O O . ASP A 1 235 ? -7.852 7.762 7.933 1.00 96.19 235 ASP A O 1
ATOM 1878 N N . GLY A 1 236 ? -6.717 6.895 9.671 1.00 96.31 236 GLY A N 1
ATOM 1879 C CA . GLY A 1 236 ? -7.753 5.961 10.101 1.00 96.31 236 GLY A CA 1
ATOM 1880 C C . GLY A 1 236 ? -7.806 4.672 9.281 1.00 96.31 236 GLY A C 1
ATOM 1881 O O . GLY A 1 236 ? -8.812 3.965 9.316 1.00 96.31 236 GLY A O 1
ATOM 1882 N N . PHE A 1 237 ? -6.736 4.350 8.555 1.00 98.19 237 PHE A N 1
ATOM 1883 C CA . PHE A 1 237 ? -6.588 3.085 7.846 1.00 98.19 237 PHE A CA 1
ATOM 1884 C C . PHE A 1 237 ? -5.443 2.258 8.424 1.00 98.19 237 PHE A C 1
ATOM 1886 O O . PHE A 1 237 ? -4.346 2.755 8.683 1.00 98.19 237 PHE A O 1
ATOM 1893 N N . LEU A 1 238 ? -5.674 0.954 8.549 1.00 98.44 238 LEU A N 1
ATOM 1894 C CA . LEU A 1 238 ? -4.581 0.002 8.671 1.00 98.44 238 LEU A CA 1
ATOM 1895 C C . LEU A 1 238 ? -3.909 -0.174 7.314 1.00 98.44 238 LEU A C 1
ATOM 1897 O O . LEU A 1 238 ? -4.582 -0.243 6.289 1.00 98.44 238 LEU A O 1
ATOM 1901 N N . HIS A 1 239 ? -2.591 -0.332 7.320 1.00 98.81 239 HIS A N 1
ATOM 1902 C CA . HIS A 1 239 ? -1.789 -0.561 6.123 1.00 98.81 239 HIS A CA 1
ATOM 1903 C C . HIS A 1 239 ? -0.854 -1.756 6.302 1.00 98.81 239 HIS A C 1
ATOM 1905 O O . HIS A 1 239 ? -0.257 -1.934 7.365 1.00 98.81 239 HIS A O 1
ATOM 1911 N N . GLY A 1 240 ? -0.696 -2.558 5.256 1.00 98.69 240 GLY A N 1
ATOM 1912 C CA . GLY A 1 240 ? 0.321 -3.599 5.191 1.00 98.69 240 GLY A CA 1
ATOM 1913 C C . GLY A 1 240 ? 0.573 -4.055 3.763 1.00 98.69 240 GLY A C 1
ATOM 1914 O O . GLY A 1 240 ? -0.189 -3.735 2.859 1.00 98.69 240 GLY A O 1
ATOM 1915 N N . PHE A 1 241 ? 1.633 -4.828 3.554 1.00 98.88 241 PHE A N 1
ATOM 1916 C CA . PHE A 1 241 ? 1.949 -5.363 2.234 1.00 98.88 241 PHE A CA 1
ATOM 1917 C C . PHE A 1 241 ? 2.620 -6.731 2.287 1.00 98.88 241 PHE A C 1
ATOM 1919 O O . PHE A 1 241 ? 3.283 -7.081 3.266 1.00 98.88 241 PHE A O 1
ATOM 1926 N N . TYR A 1 242 ? 2.496 -7.470 1.185 1.00 98.75 242 TYR A N 1
ATOM 1927 C CA . TYR A 1 242 ? 3.172 -8.739 0.931 1.00 98.75 242 TYR A CA 1
ATOM 1928 C C . TYR A 1 242 ? 4.106 -8.625 -0.277 1.00 98.75 242 TYR A C 1
ATOM 1930 O O . TYR A 1 242 ? 3.707 -8.149 -1.337 1.00 98.75 242 TYR A O 1
ATOM 1938 N N . THR A 1 243 ? 5.356 -9.061 -0.130 1.00 98.31 243 THR A N 1
ATOM 1939 C CA . THR A 1 243 ? 6.371 -8.955 -1.190 1.00 98.31 243 THR A CA 1
ATOM 1940 C C . THR A 1 243 ? 6.256 -10.104 -2.187 1.00 98.31 243 THR A C 1
ATOM 1942 O O . THR A 1 243 ? 6.444 -11.266 -1.819 1.00 98.31 243 THR A O 1
ATOM 1945 N N . LEU A 1 244 ? 6.004 -9.764 -3.453 1.00 95.62 244 LEU A N 1
ATOM 1946 C CA . LEU A 1 244 ? 5.738 -10.708 -4.541 1.00 95.62 244 LEU A CA 1
ATOM 1947 C C . LEU A 1 244 ? 6.955 -11.003 -5.416 1.00 95.62 244 LEU A C 1
ATOM 1949 O O . LEU A 1 244 ? 7.054 -12.095 -5.971 1.00 95.62 244 LEU A O 1
ATOM 1953 N N . SER A 1 245 ? 7.866 -10.045 -5.574 1.00 92.19 245 SER A N 1
ATOM 1954 C CA . SER A 1 245 ? 9.034 -10.213 -6.441 1.00 92.19 245 SER A CA 1
ATOM 1955 C C . SER A 1 245 ? 10.072 -11.162 -5.821 1.00 92.19 245 SER A C 1
ATOM 1957 O O . SER A 1 245 ? 10.461 -10.960 -4.664 1.00 92.19 245 SER A O 1
ATOM 1959 N N . PRO A 1 246 ? 10.576 -12.169 -6.566 1.00 92.12 246 PRO A N 1
ATOM 1960 C CA . PRO A 1 246 ? 11.646 -13.064 -6.112 1.00 92.12 246 PRO A CA 1
ATOM 1961 C C . PRO A 1 246 ? 12.923 -12.335 -5.669 1.00 92.12 246 PRO A C 1
ATOM 1963 O O . PRO A 1 246 ? 13.551 -12.712 -4.680 1.00 92.12 246 PRO A O 1
ATOM 1966 N N . GLU A 1 247 ? 13.284 -11.260 -6.367 1.00 89.81 247 GLU A N 1
ATOM 1967 C CA . GLU A 1 247 ? 14.423 -10.387 -6.069 1.00 89.81 247 GLU A CA 1
ATOM 1968 C C . GLU A 1 247 ? 14.213 -9.486 -4.835 1.00 89.81 247 GLU A C 1
ATOM 1970 O O . GLU A 1 247 ? 15.141 -8.807 -4.393 1.00 89.81 247 GLU A O 1
ATOM 1975 N N . GLY A 1 248 ? 13.017 -9.511 -4.237 1.00 94.81 248 GLY A N 1
ATOM 1976 C CA . GLY A 1 248 ? 12.606 -8.605 -3.169 1.00 94.81 248 GLY A CA 1
ATOM 1977 C C . GLY A 1 248 ? 12.117 -7.257 -3.697 1.00 94.81 248 GLY A C 1
ATOM 1978 O O . GLY A 1 248 ? 12.114 -7.012 -4.903 1.00 94.81 248 GLY A O 1
ATOM 1979 N N . ALA A 1 249 ? 11.658 -6.392 -2.795 1.00 97.62 249 ALA A N 1
ATOM 1980 C CA . ALA A 1 249 ? 11.109 -5.088 -3.138 1.00 97.62 249 ALA A CA 1
ATOM 1981 C C . ALA A 1 249 ? 11.666 -3.972 -2.249 1.00 97.62 249 ALA A C 1
ATOM 1983 O O . ALA A 1 249 ? 11.768 -4.121 -1.026 1.00 97.62 249 ALA A O 1
ATOM 1984 N N . HIS A 1 250 ? 11.991 -2.839 -2.874 1.00 98.38 250 HIS A N 1
ATOM 1985 C CA . HIS A 1 250 ? 12.271 -1.578 -2.194 1.00 98.38 250 HIS A CA 1
ATOM 1986 C C . HIS A 1 250 ? 10.989 -0.749 -2.148 1.00 98.38 250 HIS A C 1
ATOM 1988 O O . HIS A 1 250 ? 10.567 -0.202 -3.166 1.00 98.38 250 HIS A O 1
ATOM 1994 N N . VAL A 1 251 ? 10.392 -0.646 -0.965 1.00 98.56 251 VAL A N 1
ATOM 1995 C CA . VAL A 1 251 ? 9.158 0.111 -0.725 1.00 98.56 251 VAL A CA 1
ATOM 1996 C C . VAL A 1 251 ? 9.517 1.422 -0.046 1.00 98.56 251 VAL A C 1
ATOM 1998 O O . VAL A 1 251 ? 10.180 1.414 0.996 1.00 98.56 251 VAL A O 1
ATOM 2001 N N . VAL A 1 252 ? 9.077 2.536 -0.616 1.00 98.38 252 VAL A N 1
ATOM 2002 C CA . VAL A 1 252 ? 9.184 3.864 -0.010 1.00 98.38 252 VAL A CA 1
ATOM 2003 C C . VAL A 1 252 ? 7.805 4.387 0.316 1.00 98.38 252 VAL A C 1
ATOM 2005 O O . VAL A 1 252 ? 6.841 4.106 -0.391 1.00 98.38 252 VAL A O 1
ATOM 2008 N N . TYR A 1 253 ? 7.694 5.133 1.405 1.00 98.12 253 TYR A N 1
ATOM 2009 C CA . TYR A 1 253 ? 6.432 5.764 1.737 1.00 98.12 253 TYR A CA 1
ATOM 2010 C C . TYR A 1 253 ? 6.623 7.068 2.490 1.00 98.12 253 TYR A C 1
ATOM 2012 O O . TYR A 1 253 ? 7.528 7.205 3.314 1.00 98.12 253 TYR A O 1
ATOM 2020 N N . LYS A 1 254 ? 5.747 8.021 2.181 1.00 97.50 254 LYS A N 1
ATOM 2021 C CA . LYS A 1 254 ? 5.656 9.312 2.859 1.00 97.50 254 LYS A CA 1
ATOM 2022 C C . LYS A 1 254 ? 4.558 9.253 3.910 1.00 97.50 254 LYS A C 1
ATOM 2024 O O . LYS A 1 254 ? 3.496 8.704 3.626 1.00 97.50 254 LYS A O 1
ATOM 2029 N N . CYS A 1 255 ? 4.779 9.857 5.069 1.00 98.00 255 CYS A N 1
ATOM 2030 C CA . CYS A 1 255 ? 3.818 9.913 6.168 1.00 98.00 255 CYS A CA 1
ATOM 2031 C C . CYS A 1 255 ? 3.405 11.356 6.463 1.00 98.00 255 CYS A C 1
ATOM 2033 O O . CYS A 1 255 ? 4.256 12.249 6.480 1.00 98.00 255 CYS A O 1
ATOM 2035 N N . THR A 1 256 ? 2.118 11.592 6.725 1.00 97.00 256 THR A N 1
ATOM 2036 C CA . THR A 1 256 ? 1.604 12.923 7.116 1.00 97.00 256 THR A CA 1
ATOM 2037 C C . THR A 1 256 ? 1.900 13.289 8.567 1.00 97.00 256 THR A C 1
ATOM 2039 O O . THR A 1 256 ? 1.718 14.437 8.972 1.00 97.00 256 THR A O 1
ATOM 2042 N N . ASP A 1 257 ? 2.403 12.335 9.350 1.00 97.00 257 ASP A N 1
ATOM 2043 C CA . ASP A 1 257 ? 2.877 12.582 10.700 1.00 97.00 257 ASP A CA 1
ATOM 2044 C C . ASP A 1 257 ? 4.191 11.858 11.002 1.00 97.00 257 ASP A C 1
ATOM 2046 O O . ASP A 1 257 ? 4.655 11.019 10.226 1.00 97.00 257 ASP A O 1
ATOM 2050 N N . VAL A 1 258 ? 4.815 12.237 12.115 1.00 97.56 258 VAL A N 1
ATOM 2051 C CA . VAL A 1 258 ? 6.051 11.615 12.598 1.00 97.56 258 VAL A CA 1
ATOM 2052 C C . VAL A 1 258 ? 5.720 10.319 13.334 1.00 97.56 258 VAL A C 1
ATOM 2054 O O . VAL A 1 258 ? 4.719 10.227 14.046 1.00 97.56 258 VAL A O 1
ATOM 2057 N N . TYR A 1 259 ? 6.579 9.315 13.178 1.00 97.06 259 TYR A N 1
ATOM 2058 C CA . TYR A 1 259 ? 6.457 8.048 13.887 1.00 97.06 259 TYR A CA 1
ATOM 2059 C C . TYR A 1 259 ? 6.398 8.247 15.405 1.00 97.06 259 TYR A C 1
ATOM 2061 O O . TYR A 1 259 ? 7.282 8.868 16.001 1.00 97.06 259 TYR A O 1
ATOM 2069 N N . ASN A 1 260 ? 5.389 7.647 16.029 1.00 96.19 260 ASN A N 1
ATOM 2070 C CA . ASN A 1 260 ? 5.238 7.600 17.468 1.00 96.19 260 ASN A CA 1
ATOM 2071 C C . ASN A 1 260 ? 4.933 6.160 17.927 1.00 96.19 260 ASN A C 1
ATOM 2073 O O . ASN A 1 260 ? 3.811 5.678 17.759 1.00 96.19 260 ASN A O 1
ATOM 2077 N N . PRO A 1 261 ? 5.894 5.476 18.579 1.00 94.12 261 PRO A N 1
ATOM 2078 C CA . PRO A 1 261 ? 5.716 4.091 19.014 1.00 94.12 261 PRO A CA 1
ATOM 2079 C C . PRO A 1 261 ? 4.618 3.912 20.070 1.00 94.12 261 PRO A C 1
ATOM 2081 O O . PRO A 1 261 ? 4.200 2.784 20.307 1.00 94.12 261 PRO A O 1
ATOM 2084 N N . THR A 1 262 ? 4.186 4.981 20.752 1.00 94.31 262 THR A N 1
ATOM 2085 C CA . THR A 1 262 ? 3.144 4.888 21.786 1.00 94.31 262 THR A CA 1
ATOM 2086 C C . THR A 1 262 ? 1.732 4.937 21.217 1.00 94.31 262 THR A C 1
ATOM 2088 O O . THR A 1 262 ? 0.802 4.506 21.896 1.00 94.31 262 THR A O 1
ATOM 2091 N N . THR A 1 263 ? 1.562 5.457 19.998 1.00 94.19 263 THR A N 1
ATOM 2092 C CA . THR A 1 263 ? 0.258 5.571 19.330 1.00 94.19 263 THR A CA 1
ATOM 2093 C C . THR A 1 263 ? 0.136 4.667 18.112 1.00 94.19 263 THR A C 1
ATOM 2095 O O . THR A 1 263 ? -0.985 4.360 17.713 1.00 94.19 263 THR A O 1
ATOM 2098 N N . GLU A 1 264 ? 1.247 4.218 17.522 1.00 95.62 264 GLU A N 1
ATOM 2099 C CA . GLU A 1 264 ? 1.208 3.177 16.501 1.00 95.62 264 GLU A CA 1
ATOM 2100 C C . GLU A 1 264 ? 0.763 1.844 17.114 1.00 95.62 264 GLU A C 1
ATOM 2102 O O . GLU A 1 264 ? 1.339 1.347 18.084 1.00 95.62 264 GLU A O 1
ATOM 2107 N N . PHE A 1 265 ? -0.226 1.221 16.489 1.00 96.00 265 PHE A N 1
ATOM 2108 C CA . PHE A 1 265 ? -0.681 -0.118 16.820 1.00 96.00 265 PHE A CA 1
ATOM 2109 C C . PHE A 1 265 ? -0.775 -0.977 15.562 1.00 96.00 265 PHE A C 1
ATOM 2111 O O . PHE A 1 265 ? -0.724 -0.487 14.429 1.00 96.00 265 PHE A O 1
ATOM 2118 N N . GLY A 1 266 ? -0.908 -2.283 15.769 1.00 96.62 266 GLY A N 1
ATOM 2119 C CA . GLY A 1 266 ? -1.092 -3.225 14.683 1.00 96.62 266 GLY A CA 1
ATOM 2120 C C . GLY A 1 266 ? -2.189 -4.236 14.952 1.00 96.62 266 GLY A C 1
ATOM 2121 O O . GLY A 1 266 ? -2.558 -4.498 16.096 1.00 96.62 266 GLY A O 1
ATOM 2122 N N . VAL A 1 267 ? -2.698 -4.783 13.858 1.00 97.94 267 VAL A N 1
ATOM 2123 C CA . VAL A 1 267 ? -3.742 -5.801 13.800 1.00 97.94 267 VAL A CA 1
ATOM 2124 C C . VAL A 1 267 ? -3.170 -7.017 13.091 1.00 97.94 267 VAL A C 1
ATOM 2126 O O . VAL A 1 267 ? -2.343 -6.891 12.180 1.00 97.94 267 VAL A O 1
ATOM 2129 N N . ASN A 1 268 ? -3.610 -8.197 13.515 1.00 97.75 268 ASN A N 1
ATOM 2130 C CA . ASN A 1 268 ? -3.271 -9.453 12.874 1.00 97.75 268 ASN A CA 1
ATOM 2131 C C . ASN A 1 268 ? -3.565 -9.368 11.360 1.00 97.75 268 ASN A C 1
ATOM 2133 O O . ASN A 1 268 ? -4.719 -9.199 10.966 1.00 97.75 268 ASN A O 1
ATOM 2137 N N . PRO A 1 269 ? -2.564 -9.513 10.477 1.00 97.50 269 PRO A N 1
ATOM 2138 C CA . PRO A 1 269 ? -2.794 -9.461 9.034 1.00 97.50 269 PRO A CA 1
ATOM 2139 C C . PRO A 1 269 ? -3.625 -10.639 8.507 1.00 97.50 269 PRO A C 1
ATOM 2141 O O . PRO A 1 269 ? -4.107 -10.587 7.376 1.00 97.50 269 PRO A O 1
ATOM 2144 N N . PHE A 1 270 ? -3.800 -11.689 9.311 1.00 97.25 270 PHE A N 1
ATOM 2145 C CA . PHE A 1 270 ? -4.670 -12.832 9.036 1.00 97.25 270 PHE A CA 1
ATOM 2146 C C . PHE A 1 270 ? -5.954 -12.819 9.871 1.00 97.25 270 PHE A C 1
ATOM 2148 O O . PHE A 1 270 ? -6.543 -13.876 10.088 1.00 97.25 270 PHE A O 1
ATOM 2155 N N . ASP A 1 271 ? -6.374 -11.647 10.348 1.00 97.56 271 ASP A N 1
ATOM 2156 C CA . ASP A 1 271 ? -7.663 -11.460 11.004 1.00 97.56 271 ASP A CA 1
ATOM 2157 C C . ASP A 1 271 ? -8.809 -12.047 10.156 1.00 97.56 271 ASP A C 1
ATOM 2159 O O . ASP A 1 271 ? -8.947 -11.744 8.966 1.00 97.56 271 ASP A O 1
ATOM 2163 N N . GLU A 1 272 ? -9.614 -12.918 10.767 1.00 95.00 272 GLU A N 1
ATOM 2164 C CA . GLU A 1 272 ? -10.686 -13.648 10.084 1.00 95.00 272 GLU A CA 1
ATOM 2165 C C . GLU A 1 272 ? -11.890 -12.763 9.730 1.00 95.00 272 GLU A C 1
ATOM 2167 O O . GLU A 1 272 ? -12.586 -13.058 8.758 1.00 95.00 272 GLU A O 1
ATOM 2172 N N . GLU A 1 273 ? -12.132 -11.677 10.467 1.00 93.69 273 GLU A N 1
ATOM 2173 C CA . GLU A 1 273 ? -13.235 -10.745 10.214 1.00 93.69 273 GLU A CA 1
ATOM 2174 C C . GLU A 1 273 ? -12.895 -9.790 9.068 1.00 93.69 273 GLU A C 1
ATOM 2176 O O . GLU A 1 273 ? -13.716 -9.597 8.171 1.00 93.69 273 GLU A O 1
ATOM 2181 N N . ILE A 1 274 ? -11.664 -9.264 9.031 1.00 96.88 274 ILE A N 1
ATOM 2182 C CA . ILE A 1 274 ? -11.174 -8.472 7.891 1.00 96.88 274 ILE A CA 1
ATOM 2183 C C . ILE A 1 274 ? -11.018 -9.379 6.660 1.00 96.88 274 ILE A C 1
ATOM 2185 O O . ILE A 1 274 ? -11.385 -9.011 5.542 1.00 96.88 274 ILE A O 1
ATOM 2189 N N . SER A 1 275 ? -10.493 -10.594 6.853 1.00 96.69 275 SER A N 1
ATOM 2190 C CA . SER A 1 275 ? -10.417 -11.631 5.819 1.00 96.69 275 SER A CA 1
ATOM 2191 C C . SER A 1 275 ? -9.663 -11.199 4.547 1.00 96.69 275 SER A C 1
ATOM 2193 O O . SER A 1 275 ? -10.053 -11.560 3.426 1.00 96.69 275 SER A O 1
ATOM 2195 N N . VAL A 1 276 ? -8.561 -10.449 4.708 1.00 97.62 276 VAL A N 1
ATOM 2196 C CA . VAL A 1 276 ? -7.720 -9.984 3.589 1.00 97.62 276 VAL A CA 1
ATOM 2197 C C . VAL A 1 276 ? -7.306 -11.158 2.700 1.00 97.62 276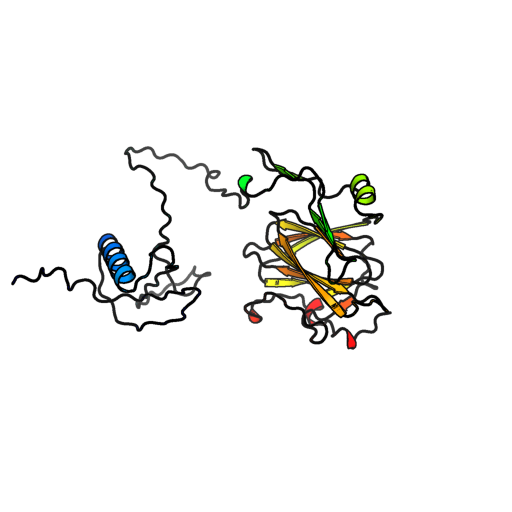 VAL A C 1
ATOM 2199 O O . VAL A 1 276 ? -6.745 -12.156 3.163 1.00 97.62 276 VAL A O 1
ATOM 2202 N N . LYS A 1 277 ? -7.556 -11.038 1.392 1.00 97.50 277 LYS A N 1
ATOM 2203 C CA . LYS A 1 277 ? -7.154 -12.047 0.403 1.00 97.50 277 LYS A CA 1
ATOM 2204 C C . LYS A 1 277 ? -5.728 -11.787 -0.066 1.00 97.50 277 LYS A C 1
ATOM 2206 O O . LYS A 1 277 ? -5.497 -11.284 -1.160 1.00 97.50 277 LYS A O 1
ATOM 2211 N N . TRP A 1 278 ? -4.769 -12.130 0.786 1.00 97.25 278 TRP A N 1
ATOM 2212 C CA . TRP A 1 278 ? -3.356 -12.094 0.424 1.00 97.25 278 TRP A CA 1
ATOM 2213 C C . TRP A 1 278 ? -3.046 -13.126 -0.680 1.00 97.25 278 TRP A C 1
ATOM 2215 O O . TRP A 1 278 ? -3.444 -14.287 -0.536 1.00 97.25 278 TRP A O 1
ATOM 2225 N N . PRO A 1 279 ? -2.307 -12.763 -1.746 1.00 94.94 279 PRO A N 1
ATOM 2226 C CA . PRO A 1 279 ? -1.924 -13.664 -2.842 1.00 94.94 279 PRO A CA 1
ATOM 2227 C C . PRO A 1 279 ? -0.782 -14.615 -2.433 1.00 94.94 279 PRO A C 1
ATOM 2229 O O . PRO A 1 279 ? 0.308 -14.615 -3.002 1.00 94.94 279 PRO A O 1
ATOM 2232 N N . ILE A 1 280 ? -1.022 -15.420 -1.400 1.00 92.75 280 ILE A N 1
ATOM 2233 C CA . ILE A 1 280 ? -0.048 -16.334 -0.803 1.00 92.75 280 ILE A CA 1
ATOM 2234 C C . ILE A 1 280 ? -0.363 -17.753 -1.273 1.00 92.75 280 ILE A C 1
ATOM 2236 O O . ILE A 1 280 ? -1.354 -18.348 -0.854 1.00 92.75 280 ILE A O 1
ATOM 2240 N N . ALA A 1 281 ? 0.499 -18.310 -2.126 1.00 81.25 281 ALA A N 1
ATOM 2241 C CA . ALA A 1 281 ? 0.345 -19.681 -2.621 1.00 81.25 281 ALA A CA 1
ATOM 2242 C C . ALA A 1 281 ? 0.663 -20.740 -1.550 1.00 81.25 281 ALA A C 1
ATOM 2244 O O . ALA A 1 281 ? 0.038 -21.796 -1.511 1.00 81.25 281 ALA A O 1
ATOM 2245 N N . ASN A 1 282 ? 1.630 -20.456 -0.672 1.00 86.00 282 ASN A N 1
ATOM 2246 C CA . ASN A 1 282 ? 2.007 -21.320 0.442 1.00 86.00 282 ASN A CA 1
ATOM 2247 C C . ASN A 1 282 ? 2.226 -20.466 1.702 1.00 86.00 282 ASN A C 1
ATOM 2249 O O . ASN A 1 282 ? 3.029 -19.539 1.687 1.00 86.00 282 ASN A O 1
ATOM 2253 N N . LYS A 1 283 ? 1.523 -20.765 2.800 1.00 88.12 283 LYS A N 1
ATOM 2254 C CA . LYS A 1 283 ? 1.676 -20.020 4.060 1.00 88.12 283 LYS A CA 1
ATOM 2255 C C . LYS A 1 283 ? 3.029 -20.260 4.739 1.00 88.12 283 LYS A C 1
ATOM 2257 O O . LYS A 1 283 ? 3.502 -19.372 5.439 1.00 88.12 283 LYS A O 1
ATOM 2262 N N . ASP A 1 284 ? 3.686 -21.389 4.477 1.00 89.88 284 ASP A N 1
ATOM 2263 C CA . ASP A 1 284 ? 4.966 -21.748 5.105 1.00 89.88 284 ASP A CA 1
ATOM 2264 C C . ASP A 1 284 ? 6.128 -20.841 4.669 1.00 89.88 284 ASP A C 1
ATOM 2266 O O . ASP A 1 284 ? 7.151 -20.767 5.346 1.00 89.88 284 ASP A O 1
ATOM 2270 N N . ILE A 1 285 ? 5.981 -20.141 3.537 1.00 89.69 285 ILE A N 1
ATOM 2271 C CA . ILE A 1 285 ? 6.994 -19.204 3.028 1.00 89.69 285 ILE A CA 1
ATOM 2272 C C . ILE A 1 285 ? 6.787 -17.770 3.524 1.00 89.69 285 ILE A C 1
ATOM 2274 O O . ILE A 1 285 ? 7.570 -16.888 3.172 1.00 89.69 285 ILE A O 1
ATOM 2278 N N . VAL A 1 286 ? 5.725 -17.508 4.292 1.00 96.69 286 VAL A N 1
ATOM 2279 C CA . VAL A 1 286 ? 5.431 -16.163 4.784 1.00 96.69 286 VAL A CA 1
ATOM 2280 C C . VAL A 1 286 ? 6.410 -15.802 5.892 1.00 96.69 286 VAL A C 1
ATOM 2282 O O . VAL A 1 286 ? 6.543 -16.500 6.896 1.00 96.69 286 VAL A O 1
ATOM 2285 N N . ILE A 1 287 ? 7.075 -14.666 5.722 1.00 97.94 287 ILE A N 1
ATOM 2286 C CA . ILE A 1 287 ? 8.038 -14.134 6.678 1.00 97.94 287 ILE A CA 1
ATOM 2287 C C . ILE A 1 287 ? 7.423 -12.896 7.326 1.00 97.94 287 ILE A C 1
ATOM 2289 O O . ILE A 1 287 ? 7.188 -11.890 6.663 1.00 97.94 287 ILE A O 1
ATOM 2293 N N . MET A 1 288 ? 7.198 -12.959 8.634 1.00 98.12 288 MET A N 1
ATOM 2294 C CA . MET A 1 288 ? 6.692 -11.847 9.445 1.00 98.12 288 MET A CA 1
ATOM 2295 C C . MET A 1 288 ? 7.639 -11.560 10.603 1.00 98.12 288 MET A C 1
ATOM 2297 O O . MET A 1 288 ? 8.333 -12.461 11.085 1.00 98.12 288 MET A O 1
ATOM 2301 N N . SER A 1 289 ? 7.643 -10.311 11.068 1.00 98.00 289 SER A N 1
ATOM 2302 C CA . SER A 1 289 ? 8.332 -9.954 12.307 1.00 98.00 289 SER A CA 1
ATOM 2303 C C . SER A 1 289 ? 7.624 -10.567 13.523 1.00 98.00 289 SER A C 1
ATOM 2305 O O . SER A 1 289 ? 6.427 -10.844 13.476 1.00 98.00 289 SER A O 1
ATOM 2307 N N . GLU A 1 290 ? 8.339 -10.747 14.636 1.00 97.69 290 GLU A N 1
ATOM 2308 C CA . GLU A 1 290 ? 7.714 -11.213 15.887 1.00 97.69 290 GLU A CA 1
ATOM 2309 C C . GLU A 1 290 ? 6.659 -10.230 16.412 1.00 97.69 290 GLU A C 1
ATOM 2311 O O . GLU A 1 290 ? 5.668 -10.652 17.001 1.00 97.69 290 GLU A O 1
ATOM 2316 N N . ARG A 1 291 ? 6.832 -8.927 16.140 1.00 96.25 291 ARG A N 1
ATOM 2317 C CA . ARG A 1 291 ? 5.830 -7.898 16.447 1.00 96.25 291 ARG A CA 1
ATOM 2318 C C . ARG A 1 291 ? 4.544 -8.131 15.655 1.00 96.25 291 ARG A C 1
ATOM 2320 O O . ARG A 1 291 ? 3.467 -8.106 16.227 1.00 96.25 291 ARG A O 1
ATOM 2327 N N . ASP A 1 292 ? 4.654 -8.404 14.357 1.00 97.50 292 ASP A N 1
ATOM 2328 C CA . ASP A 1 292 ? 3.469 -8.596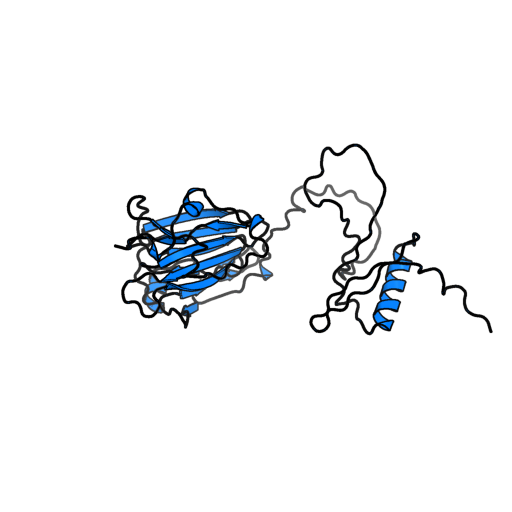 13.515 1.00 97.50 292 ASP A CA 1
ATOM 2329 C C . ASP A 1 292 ? 2.721 -9.885 13.851 1.00 97.50 292 ASP A C 1
ATOM 2331 O O . ASP A 1 292 ? 1.494 -9.922 13.801 1.00 97.50 292 ASP A O 1
ATOM 2335 N N . LYS A 1 293 ? 3.456 -10.935 14.237 1.00 97.00 293 LYS A N 1
ATOM 2336 C CA . LYS A 1 293 ? 2.879 -12.213 14.678 1.00 97.00 293 LYS A CA 1
ATOM 2337 C C . LYS A 1 293 ? 2.137 -12.113 16.011 1.00 97.00 293 LYS A C 1
ATOM 2339 O O . LYS A 1 293 ? 1.318 -12.982 16.292 1.00 97.00 293 LYS A O 1
ATOM 2344 N N . SER A 1 294 ? 2.449 -11.118 16.845 1.00 96.31 294 SER A N 1
ATOM 2345 C CA . SER A 1 294 ? 1.844 -10.961 18.172 1.00 96.31 294 SER A CA 1
ATOM 2346 C C . SER A 1 294 ? 0.625 -10.039 18.191 1.00 96.31 294 SER A C 1
ATOM 2348 O O . SER A 1 294 ? -0.042 -9.950 19.225 1.00 96.31 294 SER A O 1
ATOM 2350 N N . HIS A 1 295 ? 0.311 -9.367 17.078 1.00 96.69 295 HIS A N 1
ATOM 2351 C CA . HIS A 1 295 ? -0.876 -8.525 16.992 1.00 96.69 295 HIS A CA 1
ATOM 2352 C C . HIS A 1 295 ? -2.159 -9.349 17.138 1.00 96.69 295 HIS A C 1
ATOM 2354 O O . HIS A 1 295 ? -2.280 -10.466 16.636 1.00 96.69 295 HIS A O 1
ATOM 2360 N N . GLN A 1 296 ? -3.131 -8.764 17.831 1.00 96.62 296 GLN A N 1
ATOM 2361 C CA . GLN A 1 296 ? -4.451 -9.346 18.038 1.00 96.62 296 GLN A CA 1
ATOM 2362 C C . GLN A 1 296 ? -5.366 -9.068 16.839 1.00 96.62 296 G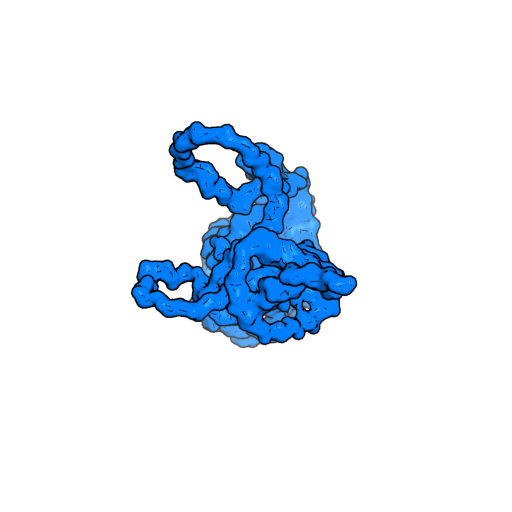LN A C 1
ATOM 2364 O O . GLN A 1 296 ? -5.054 -8.246 15.973 1.00 96.62 296 GLN A O 1
ATOM 2369 N N . ASN A 1 297 ? -6.505 -9.754 16.795 1.00 96.38 297 ASN A N 1
ATOM 2370 C CA . ASN A 1 297 ? -7.563 -9.459 15.837 1.00 96.38 297 ASN A CA 1
ATOM 2371 C C . ASN A 1 297 ? -8.206 -8.094 16.146 1.00 96.38 297 ASN A C 1
ATOM 2373 O O . ASN A 1 297 ? -8.203 -7.639 17.290 1.00 96.38 297 ASN A O 1
ATOM 2377 N N . LEU A 1 298 ? -8.781 -7.449 15.131 1.00 93.94 298 LEU A N 1
ATOM 2378 C CA . LEU A 1 298 ? -9.360 -6.108 15.183 1.00 93.94 298 LEU A CA 1
ATOM 2379 C C . LEU A 1 298 ? -10.386 -5.973 16.311 1.00 93.94 298 LEU A C 1
ATOM 2381 O O . LEU A 1 298 ? -10.352 -5.002 17.062 1.00 93.94 298 LEU A O 1
ATOM 2385 N N . LYS A 1 299 ? -11.254 -6.976 16.469 1.00 92.06 299 LYS A N 1
ATOM 2386 C CA . LYS A 1 299 ? -12.300 -7.011 17.502 1.00 92.06 299 LYS A CA 1
ATOM 2387 C C . LYS A 1 299 ? -11.768 -7.031 18.937 1.00 92.06 299 LYS A C 1
ATOM 2389 O O . LYS A 1 299 ? -12.473 -6.633 19.861 1.00 92.06 299 LYS A O 1
ATOM 2394 N N . ASP A 1 300 ? -10.549 -7.536 19.120 1.00 91.81 300 ASP A N 1
ATOM 2395 C CA . ASP A 1 300 ? -9.923 -7.721 20.429 1.00 91.81 300 ASP A CA 1
ATOM 2396 C C . ASP A 1 300 ? -9.099 -6.485 20.831 1.00 91.81 300 ASP A C 1
ATOM 2398 O O . ASP A 1 300 ? -8.645 -6.371 21.972 1.00 91.81 300 ASP A O 1
ATOM 2402 N N . ILE A 1 301 ? -8.941 -5.528 19.912 1.00 87.00 301 ILE A N 1
ATOM 2403 C CA . ILE A 1 301 ? -8.209 -4.285 20.123 1.00 87.00 301 ILE A CA 1
ATOM 2404 C C . ILE A 1 301 ? -9.199 -3.173 20.465 1.00 87.00 301 ILE A C 1
ATOM 2406 O O . ILE A 1 301 ? -10.206 -2.955 19.794 1.00 87.00 301 ILE A O 1
ATOM 2410 N N . ARG A 1 302 ? -8.889 -2.410 21.516 1.00 71.88 302 ARG A N 1
ATOM 2411 C CA . ARG A 1 302 ? -9.600 -1.160 21.802 1.00 71.88 302 ARG A CA 1
ATOM 2412 C C . ARG A 1 302 ? -9.059 -0.065 20.893 1.00 71.88 302 ARG A C 1
ATOM 2414 O O . ARG A 1 302 ? -8.010 0.505 21.180 1.00 71.88 302 ARG A O 1
ATOM 2421 N N . ILE A 1 303 ? -9.776 0.209 19.811 1.00 69.75 303 ILE A N 1
ATOM 2422 C CA . ILE A 1 303 ? -9.537 1.384 18.970 1.00 69.75 303 ILE A CA 1
ATOM 2423 C C . ILE A 1 303 ? -10.103 2.590 19.729 1.00 69.75 303 ILE A C 1
ATOM 2425 O O . ILE A 1 303 ? -11.270 2.565 20.126 1.00 69.75 303 ILE A O 1
ATOM 2429 N N . LEU A 1 304 ? -9.239 3.564 20.028 1.00 56.19 304 LEU A N 1
ATOM 2430 C CA . LEU A 1 304 ? -9.569 4.781 20.781 1.00 56.19 304 LEU A CA 1
ATOM 2431 C C . LEU A 1 304 ? -10.483 5.715 19.985 1.00 56.19 304 LEU A C 1
ATOM 2433 O O . LEU A 1 304 ? -10.218 5.894 18.775 1.00 56.19 304 LEU A O 1
#

Sequence (304 aa):
MGLDGTLDQCSTFSVEYADDEVRSTGTIEKMQSLPMQKLHKCVDRRLRRWGLSTEYVAFFVENWRTSLSDNRNAACLAGHRIVTALWTLAINVSRRRRCQIISPLDSLSYPMSVSDVVKRAKVEIETIEDIPDLKLIRPKVFPDERGFFSESYNIVEWSKQLGFSEVFKQDNHSFSKFGVLRGLHCQPGMGKLVSVISGMIYDVAVDIRPGSATYGKWHGVILDGKTNTNFWIPDGFLHGFYTLSPEGAHVVYKCTDVYNPTTEFGVNPFDEEISVKWPIANKDIVIMSERDKSHQNLKDIRIL